Protein AF-A0A6G3MEN4-F1 (afdb_monomer_lite)

Structure (mmCIF, N/CA/C/O backbone):
data_AF-A0A6G3MEN4-F1
#
_entry.id   AF-A0A6G3MEN4-F1
#
loop_
_atom_site.group_PDB
_atom_site.id
_atom_site.type_symbol
_atom_site.label_atom_id
_atom_site.label_alt_id
_atom_site.label_comp_id
_atom_site.label_asym_id
_atom_site.label_entity_id
_atom_site.label_seq_id
_atom_site.pdbx_PDB_ins_code
_atom_site.Cartn_x
_atom_site.Cartn_y
_atom_site.Cartn_z
_atom_site.occupancy
_atom_site.B_iso_or_equiv
_atom_site.auth_seq_id
_atom_site.auth_comp_id
_atom_site.auth_asym_id
_atom_site.auth_atom_id
_atom_site.pdbx_PDB_model_num
ATOM 1 N N . MET A 1 1 ? -30.641 47.683 77.521 1.00 38.78 1 MET A N 1
ATOM 2 C CA . MET A 1 1 ? -29.611 46.641 77.733 1.00 38.78 1 MET A CA 1
ATOM 3 C C . MET A 1 1 ? -29.419 45.966 76.366 1.00 38.78 1 MET A C 1
ATOM 5 O O . MET A 1 1 ? -30.226 45.121 76.030 1.00 38.78 1 MET A O 1
ATOM 9 N N . ASN A 1 2 ? -28.731 46.585 75.387 1.00 27.55 2 ASN A N 1
ATOM 10 C CA . ASN A 1 2 ? -27.268 46.585 75.120 1.00 27.55 2 ASN A CA 1
ATOM 11 C C . ASN A 1 2 ? -26.656 45.171 75.228 1.00 27.55 2 ASN A C 1
ATOM 13 O O . ASN A 1 2 ? -26.856 44.561 76.270 1.00 27.55 2 ASN A O 1
ATOM 17 N N . LEU A 1 3 ? -25.882 44.580 74.302 1.00 40.53 3 LEU A N 1
ATOM 18 C CA . LEU A 1 3 ? -25.200 44.940 73.035 1.00 40.53 3 LEU A CA 1
ATOM 19 C C . LEU A 1 3 ? -24.664 43.620 72.409 1.00 40.53 3 LEU A C 1
ATOM 21 O O . LEU A 1 3 ? -24.276 42.755 73.193 1.00 40.53 3 LEU A O 1
ATOM 25 N N . LYS A 1 4 ? -24.551 43.516 71.065 1.00 39.66 4 LYS A N 1
ATOM 26 C CA . LYS A 1 4 ? -23.556 42.753 70.232 1.00 39.66 4 LYS A CA 1
ATOM 27 C C . LYS A 1 4 ? -24.200 42.334 68.889 1.00 39.66 4 LYS A C 1
ATOM 29 O O . LYS A 1 4 ? -25.261 41.735 68.937 1.00 39.66 4 LYS A O 1
ATOM 34 N N . GLN A 1 5 ? -23.672 42.549 67.677 1.00 45.41 5 GLN A N 1
ATOM 35 C CA . GLN A 1 5 ? -22.379 43.008 67.121 1.00 45.41 5 GLN A CA 1
ATOM 36 C C . GLN A 1 5 ? -22.706 43.753 65.795 1.00 45.41 5 GLN A C 1
ATOM 38 O O . GLN A 1 5 ? -23.525 43.251 65.034 1.00 45.41 5 GLN A O 1
ATOM 43 N N . ASN A 1 6 ? -22.338 45.023 65.579 1.00 35.19 6 ASN A N 1
ATOM 44 C CA . ASN A 1 6 ? -21.101 45.542 64.953 1.00 35.19 6 ASN A CA 1
ATOM 45 C C . ASN A 1 6 ? -20.621 44.733 63.728 1.00 35.19 6 ASN A C 1
ATOM 47 O O . ASN A 1 6 ? -20.217 43.588 63.895 1.00 35.19 6 ASN A O 1
ATOM 51 N N . ASN A 1 7 ? -20.794 45.266 62.507 1.00 35.41 7 ASN A N 1
ATOM 52 C CA . ASN A 1 7 ? -19.858 46.145 61.754 1.00 35.41 7 ASN A CA 1
ATOM 53 C C . ASN A 1 7 ? -19.004 45.275 60.821 1.00 35.41 7 ASN A C 1
ATOM 55 O O . ASN A 1 7 ? -18.375 44.335 61.281 1.00 35.41 7 ASN A O 1
ATOM 59 N N . GLU A 1 8 ? -19.097 45.373 59.499 1.00 41.75 8 GLU A N 1
ATOM 60 C CA . GLU A 1 8 ? -18.447 46.311 58.558 1.00 41.75 8 GLU A CA 1
ATOM 61 C C . GLU A 1 8 ? -18.456 45.510 57.228 1.00 41.75 8 GLU A C 1
ATOM 63 O O . GLU A 1 8 ? -18.508 44.286 57.260 1.00 41.75 8 GLU A O 1
ATOM 68 N N . SER A 1 9 ? -18.354 45.991 56.000 1.00 36.03 9 SER A N 1
ATOM 69 C CA . SER A 1 9 ? -18.213 47.284 55.359 1.00 36.03 9 SER A CA 1
ATOM 70 C C . SER A 1 9 ? -18.159 46.927 53.865 1.00 36.03 9 SER A C 1
ATOM 72 O O . SER A 1 9 ? -17.455 45.996 53.481 1.00 36.03 9 SER A O 1
ATOM 74 N N . SER A 1 10 ? -18.899 47.665 53.045 1.00 37.81 10 SER A N 1
ATOM 75 C CA . SER A 1 10 ? -18.492 48.058 51.690 1.00 37.81 10 SER A CA 1
ATOM 76 C C . SER A 1 10 ? -18.039 46.957 50.717 1.00 37.81 10 SER A C 1
ATOM 78 O O . SER A 1 10 ? -16.852 46.772 50.454 1.00 37.81 10 SER A O 1
ATOM 80 N N . THR A 1 11 ? -18.998 46.314 50.050 1.00 38.22 11 THR A N 1
ATOM 81 C CA . THR A 1 11 ? -18.767 45.749 48.713 1.00 38.22 11 THR A CA 1
ATOM 82 C C . THR A 1 11 ? -18.795 46.877 47.681 1.00 38.22 11 THR A C 1
ATOM 84 O O . THR A 1 11 ? -19.790 47.075 46.991 1.00 38.22 11 THR A O 1
ATOM 87 N N . GLU A 1 12 ? -17.700 47.628 47.589 1.00 46.88 12 GLU A N 1
ATOM 88 C CA . GLU A 1 12 ? -17.413 48.498 46.450 1.00 46.88 12 GLU A CA 1
ATOM 89 C C . GLU A 1 12 ? -15.978 48.249 45.982 1.00 46.88 12 GLU A C 1
ATOM 91 O O . GLU A 1 12 ? -15.014 48.589 46.665 1.00 46.88 12 GLU A O 1
ATOM 96 N N . LYS A 1 13 ? -15.855 47.603 44.820 1.00 36.31 13 LYS A N 1
ATOM 97 C CA . LYS A 1 13 ? -14.755 47.743 43.853 1.00 36.31 13 LYS A CA 1
ATOM 98 C C . LYS A 1 13 ? -15.259 47.140 42.533 1.00 36.31 13 LYS A C 1
ATOM 100 O O . LYS A 1 13 ? -15.310 45.928 42.387 1.00 36.31 13 LYS A O 1
ATOM 105 N N . LEU A 1 14 ? -15.983 47.937 41.749 1.00 35.59 14 LEU A N 1
ATOM 106 C CA . LEU A 1 14 ? -15.484 48.697 40.592 1.00 35.59 14 LEU A CA 1
ATOM 107 C C . LEU A 1 14 ? -15.407 47.825 39.319 1.00 35.59 14 LEU A C 1
ATOM 109 O O . LEU A 1 14 ? -14.462 47.065 39.126 1.00 35.59 14 LEU A O 1
ATOM 113 N N . LEU A 1 15 ? -16.434 47.964 38.469 1.00 45.69 15 LEU A N 1
ATOM 114 C CA . LEU A 1 15 ? -16.448 47.572 37.050 1.00 45.69 15 LEU A CA 1
ATOM 115 C C . LEU A 1 15 ? -15.330 48.305 36.278 1.00 45.69 15 LEU A C 1
ATOM 117 O O . LEU A 1 15 ? -14.943 49.404 36.684 1.00 45.69 15 LEU A O 1
ATOM 121 N N . PRO A 1 16 ? -14.856 47.760 35.141 1.00 51.84 16 PRO A N 1
ATOM 122 C CA . PRO A 1 16 ? -15.219 48.384 33.854 1.00 51.84 16 PRO A CA 1
ATOM 123 C C . PRO A 1 16 ? -15.285 47.366 32.684 1.00 51.84 16 PRO A C 1
ATOM 125 O O . PRO A 1 16 ? -15.004 46.185 32.874 1.00 51.84 16 PRO A O 1
ATOM 128 N N . PRO A 1 17 ? -15.532 47.810 31.444 1.00 40.84 17 PRO A N 1
ATOM 129 C CA . PRO A 1 17 ? -16.765 48.386 30.924 1.00 40.84 17 PRO A CA 1
ATOM 130 C C . PRO A 1 17 ? -17.443 47.415 29.931 1.00 40.84 17 PRO A C 1
ATOM 132 O O . PRO A 1 17 ? -16.790 46.619 29.260 1.00 40.84 17 PRO A O 1
ATOM 135 N N . CYS A 1 18 ? -18.770 47.496 29.824 1.00 31.77 18 CYS A N 1
ATOM 136 C CA . CYS A 1 18 ? -19.485 47.005 28.648 1.00 31.77 18 CYS A CA 1
ATOM 137 C C . CYS A 1 18 ? -19.358 48.076 27.568 1.00 31.77 18 CYS A C 1
ATOM 139 O O . CYS A 1 18 ? -19.943 49.148 27.712 1.00 31.77 18 CYS A O 1
ATOM 141 N N . GLU A 1 19 ? -18.604 47.788 26.514 1.00 35.72 19 GLU A N 1
ATOM 142 C CA . GLU A 1 19 ? -18.694 48.530 25.264 1.00 35.72 19 GLU A CA 1
ATOM 143 C C . GLU A 1 19 ? -19.192 47.602 24.154 1.00 35.72 19 GLU A C 1
ATOM 145 O O . GLU A 1 19 ? -18.706 46.487 23.972 1.00 35.72 19 GLU A O 1
ATOM 150 N N . GLU A 1 20 ? -20.192 48.155 23.469 1.00 38.94 20 GLU A N 1
ATOM 151 C CA . GLU A 1 20 ? -20.843 47.779 22.214 1.00 38.94 20 GLU A CA 1
ATOM 152 C C . GLU A 1 20 ? -21.904 46.667 22.229 1.00 38.94 20 GLU A C 1
ATOM 154 O O . GLU A 1 20 ? -21.686 45.488 21.956 1.00 38.94 20 GLU A O 1
ATOM 159 N N . GLU A 1 21 ? -23.135 47.135 22.457 1.00 41.12 21 GLU A N 1
ATOM 160 C CA . GLU A 1 21 ? -24.355 46.594 21.869 1.00 41.12 21 GLU A CA 1
ATOM 161 C C . GLU A 1 21 ? -24.240 46.458 20.339 1.00 41.12 21 GLU A C 1
ATOM 163 O O . GLU A 1 21 ? -23.955 47.440 19.657 1.00 41.12 21 GLU A O 1
ATOM 168 N N . PHE A 1 22 ? -24.639 45.311 19.778 1.00 33.97 22 PHE A N 1
ATOM 169 C CA . PHE A 1 22 ? -25.492 45.333 18.585 1.00 33.97 22 PHE A CA 1
ATOM 170 C C . PHE A 1 22 ? -26.356 44.065 18.467 1.00 33.97 22 PHE A C 1
ATOM 172 O O . PHE A 1 22 ? -25.901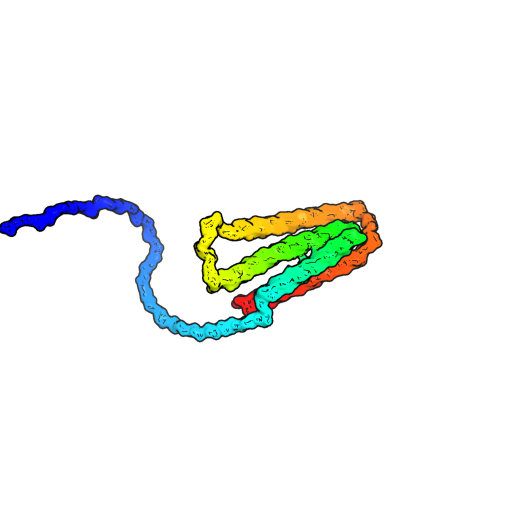 42.990 18.087 1.00 33.97 22 PHE A O 1
ATOM 179 N N . PHE A 1 23 ? -27.642 44.282 18.745 1.00 31.25 23 PHE A N 1
ATOM 180 C CA . PHE A 1 23 ? -28.830 43.550 18.298 1.00 31.25 23 PHE A CA 1
ATOM 181 C C . PHE A 1 23 ? -29.259 42.233 18.982 1.00 31.25 23 PHE A C 1
ATOM 183 O O . PHE A 1 23 ? -29.081 41.126 18.485 1.00 31.25 23 PHE A O 1
ATOM 190 N N . LEU A 1 24 ? -30.047 42.481 20.036 1.00 39.09 24 LEU A N 1
ATOM 191 C CA . LEU A 1 24 ? -31.422 42.018 20.276 1.00 39.09 24 LEU A CA 1
ATOM 192 C C . LEU A 1 24 ? -31.667 40.717 21.055 1.00 39.09 24 LEU A C 1
ATOM 194 O O . LEU A 1 24 ? -31.351 39.598 20.665 1.00 39.09 24 LEU A O 1
ATOM 198 N N . GLN A 1 25 ? -32.348 40.970 22.168 1.00 38.28 25 GLN A N 1
ATOM 199 C CA . GLN A 1 25 ? -32.877 40.089 23.189 1.00 38.28 25 GLN A CA 1
ATOM 200 C C . GLN A 1 25 ? -34.019 39.165 22.705 1.00 38.28 25 GLN A C 1
ATOM 202 O O . GLN A 1 25 ? -34.570 39.350 21.618 1.00 38.28 25 GLN A O 1
ATOM 207 N N . PRO A 1 26 ? -34.353 38.161 23.538 1.00 56.19 26 PRO A N 1
ATOM 208 C CA . PRO A 1 26 ? -35.197 37.015 23.243 1.00 56.19 26 PRO A CA 1
ATOM 209 C C . PRO A 1 26 ? -36.681 37.375 23.322 1.00 56.19 26 PRO A C 1
ATOM 211 O O . PRO A 1 26 ? -37.037 38.292 24.049 1.00 56.19 26 PRO A O 1
ATOM 214 N N . ASP A 1 27 ? -37.537 36.612 22.636 1.00 40.41 27 ASP A N 1
ATOM 215 C CA . ASP A 1 27 ? -38.805 36.126 23.197 1.00 40.41 27 ASP A CA 1
ATOM 216 C C . ASP A 1 27 ? -39.574 35.213 22.226 1.00 40.41 27 ASP A C 1
ATOM 218 O O . ASP A 1 27 ? -39.450 35.304 21.007 1.00 40.41 27 ASP A O 1
ATOM 222 N N . CYS A 1 28 ? -40.442 34.396 22.829 1.00 35.03 28 CYS A N 1
ATOM 223 C CA . CYS A 1 28 ? -41.569 33.646 22.260 1.00 35.03 28 CYS A CA 1
ATOM 224 C C . CYS A 1 28 ? -41.326 32.219 21.731 1.00 35.03 28 CYS A C 1
ATOM 226 O O . CYS A 1 28 ? -40.987 31.973 20.579 1.00 35.03 28 CYS A O 1
ATOM 228 N N . ASN A 1 29 ? -41.666 31.268 22.610 1.00 48.44 29 ASN A N 1
ATOM 229 C CA . ASN A 1 29 ? -42.565 30.138 22.357 1.00 48.44 29 ASN A CA 1
ATOM 230 C C . ASN A 1 29 ? -42.648 29.618 20.917 1.00 48.44 29 ASN A C 1
ATOM 232 O O . ASN A 1 29 ? -43.389 30.140 20.087 1.00 48.44 29 ASN A O 1
ATOM 236 N N . HIS A 1 30 ? -42.046 28.451 20.698 1.00 50.72 30 HIS A N 1
ATOM 237 C CA . HIS A 1 30 ? -42.429 27.578 19.601 1.00 50.72 30 HIS A CA 1
ATOM 238 C C . HIS A 1 30 ? -42.583 26.144 20.118 1.00 50.72 30 HIS A C 1
ATOM 240 O O . HIS A 1 30 ? -41.662 25.331 20.096 1.00 50.72 30 HIS A O 1
ATOM 246 N N . SER A 1 31 ? -43.784 25.821 20.600 1.00 58.94 31 SER A N 1
ATOM 247 C CA . SER A 1 31 ? -44.251 24.440 20.634 1.00 58.94 31 SER A CA 1
ATOM 248 C C . SER A 1 31 ? -44.488 23.985 19.192 1.00 58.94 31 SER A C 1
ATOM 250 O O . SER A 1 31 ? -45.547 24.235 18.625 1.00 58.94 31 SER A O 1
ATOM 252 N N . MET A 1 32 ? -43.498 23.321 18.598 1.00 44.53 32 MET A N 1
ATOM 253 C CA . MET A 1 32 ? -43.644 22.560 17.356 1.00 44.53 32 MET A CA 1
ATOM 254 C C . MET A 1 32 ? -43.083 21.154 17.575 1.00 44.53 32 MET A C 1
ATOM 256 O O . MET A 1 32 ? -41.880 20.927 17.520 1.00 44.53 32 MET A O 1
ATOM 260 N N . ILE A 1 33 ? -44.002 20.240 17.886 1.00 49.44 33 ILE A N 1
ATOM 261 C CA . ILE A 1 33 ? -44.065 18.847 17.422 1.00 49.44 33 ILE A CA 1
ATOM 262 C C . ILE A 1 33 ? -42.693 18.189 17.182 1.00 49.44 33 ILE A C 1
ATOM 264 O O . ILE A 1 33 ? -42.128 18.236 16.090 1.00 49.44 33 ILE A O 1
ATOM 268 N N . SER A 1 34 ? -42.212 17.473 18.201 1.00 50.19 34 SER A N 1
ATOM 269 C CA . SER A 1 34 ? -41.207 16.424 18.029 1.00 50.19 34 SER A CA 1
ATOM 270 C C . SER A 1 34 ? -41.842 15.273 17.242 1.00 50.19 34 SER A C 1
ATOM 272 O O . SER A 1 34 ? -42.454 14.362 17.801 1.00 50.19 34 SER A O 1
ATOM 274 N N . ASN A 1 35 ? -41.755 15.339 15.912 1.00 45.81 35 ASN A N 1
ATOM 275 C CA . ASN A 1 35 ? -42.015 14.184 15.066 1.00 45.81 35 ASN A CA 1
ATOM 276 C C . ASN A 1 35 ? -40.899 13.169 15.327 1.00 45.81 35 ASN A C 1
ATOM 278 O O . ASN A 1 35 ? -39.785 13.309 14.825 1.00 45.81 35 ASN A O 1
ATOM 282 N N . ASN A 1 36 ? -41.208 12.136 16.113 1.00 56.34 36 ASN A N 1
ATOM 283 C CA . ASN A 1 36 ? -40.393 10.932 16.255 1.00 56.34 36 ASN A CA 1
ATOM 284 C C . ASN A 1 36 ? -40.392 10.147 14.934 1.00 56.34 36 ASN A C 1
ATOM 286 O O . ASN A 1 36 ? -40.960 9.060 14.819 1.00 56.34 36 ASN A O 1
ATOM 290 N N . SER A 1 37 ? -39.734 10.684 13.909 1.00 52.72 37 SER A N 1
ATOM 291 C CA . SER A 1 37 ? -39.302 9.908 12.757 1.00 52.72 37 SER A CA 1
ATOM 292 C C . SER A 1 37 ? -38.157 9.013 13.214 1.00 52.72 37 SER A C 1
ATOM 294 O O . SER A 1 37 ? -36.982 9.362 13.108 1.00 52.72 37 SER A O 1
ATOM 296 N N . HIS A 1 38 ? -38.514 7.845 13.752 1.00 49.59 38 HIS A N 1
ATOM 297 C CA . HIS A 1 38 ? -37.606 6.720 13.926 1.00 49.59 38 HIS A CA 1
ATOM 298 C C . HIS A 1 38 ? -37.081 6.301 12.545 1.00 49.59 38 HIS A C 1
ATOM 300 O O . HIS A 1 38 ? -37.580 5.358 11.929 1.00 49.59 38 HIS A O 1
ATOM 306 N N . HIS A 1 39 ? -36.061 7.000 12.044 1.00 54.91 39 HIS A N 1
ATOM 307 C CA . HIS A 1 39 ? -35.244 6.528 10.938 1.00 54.91 39 HIS A CA 1
ATOM 308 C C . HIS A 1 39 ? -34.566 5.245 11.432 1.00 54.91 39 HIS A C 1
ATOM 310 O O . HIS A 1 39 ? -33.540 5.275 12.113 1.00 54.91 39 HIS A O 1
ATOM 316 N N . LYS A 1 40 ? -35.187 4.089 11.157 1.00 45.88 40 LYS A N 1
ATOM 317 C CA . LYS A 1 40 ? -34.560 2.772 11.301 1.00 45.88 40 LYS A CA 1
ATOM 318 C C . LYS A 1 40 ? -33.340 2.787 10.386 1.00 45.88 40 LYS A C 1
ATOM 320 O O . LYS A 1 40 ? -33.451 2.473 9.202 1.00 45.88 40 LYS A O 1
ATOM 325 N N . MET A 1 41 ? -32.189 3.185 10.926 1.00 56.03 41 MET A N 1
ATOM 326 C CA . MET A 1 41 ? -30.904 3.072 10.250 1.00 56.03 41 MET A CA 1
ATOM 327 C C . MET A 1 41 ? -30.769 1.619 9.802 1.00 56.03 41 MET A C 1
ATOM 329 O O . MET A 1 41 ? -30.683 0.707 10.632 1.00 56.03 41 MET A O 1
ATOM 333 N N . LYS A 1 42 ? -30.865 1.384 8.488 1.00 53.16 42 LYS A N 1
ATOM 334 C CA . LYS A 1 42 ? -30.727 0.048 7.914 1.00 53.16 42 LYS A CA 1
ATOM 335 C C . LYS A 1 42 ? -29.338 -0.437 8.305 1.00 53.16 42 LYS A C 1
ATOM 337 O O . LYS A 1 42 ? -28.342 0.142 7.880 1.00 53.16 42 LYS A O 1
ATOM 342 N N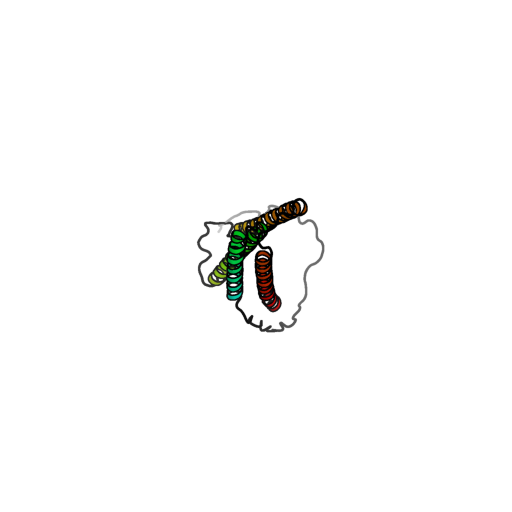 . LYS A 1 43 ? -29.277 -1.465 9.158 1.00 52.50 43 LYS A N 1
ATOM 343 C CA . LYS A 1 43 ? -28.005 -2.046 9.595 1.00 52.50 43 LYS A CA 1
ATOM 344 C C . LYS A 1 43 ? -27.211 -2.414 8.335 1.00 52.50 43 LYS A C 1
ATOM 346 O O . LYS A 1 43 ? -27.788 -3.035 7.434 1.00 52.50 43 LYS A O 1
ATOM 351 N N . PRO A 1 44 ? -25.945 -1.984 8.214 1.00 60.88 44 PRO A N 1
ATOM 352 C CA . PRO A 1 44 ? -25.150 -2.326 7.048 1.00 60.88 44 PRO A CA 1
ATOM 353 C C . PRO A 1 44 ? -25.075 -3.853 6.943 1.00 60.88 44 PRO A C 1
ATOM 355 O O . PRO A 1 44 ? -24.967 -4.544 7.954 1.00 60.88 44 PRO A O 1
ATOM 358 N N . TRP A 1 45 ? -25.180 -4.375 5.719 1.00 55.22 45 TRP A N 1
ATOM 359 C CA . TRP A 1 45 ? -25.108 -5.819 5.451 1.00 55.22 45 TRP A CA 1
ATOM 360 C C . TRP A 1 45 ? -23.759 -6.423 5.873 1.00 55.22 45 TRP A C 1
ATOM 362 O O . TRP A 1 45 ? -23.669 -7.619 6.120 1.00 55.22 45 TRP A O 1
ATOM 372 N N . ILE A 1 46 ? -22.725 -5.586 5.983 1.00 68.88 46 ILE A N 1
ATOM 373 C CA . ILE A 1 46 ? -21.370 -5.948 6.381 1.00 68.88 46 ILE A CA 1
ATOM 374 C C . ILE A 1 46 ? -20.916 -5.044 7.530 1.00 68.88 46 ILE A C 1
ATOM 376 O O . ILE A 1 46 ? -21.162 -3.836 7.534 1.00 68.88 46 ILE A O 1
ATOM 380 N N . SER A 1 47 ? -20.282 -5.646 8.536 1.00 79.06 47 SER A N 1
ATOM 381 C CA . SER A 1 47 ? -19.744 -4.927 9.691 1.00 79.06 47 SER A CA 1
ATOM 382 C C . SER A 1 47 ? -18.523 -4.101 9.284 1.00 79.06 47 SER A C 1
ATOM 384 O O . SER A 1 47 ? -17.669 -4.585 8.545 1.00 79.06 47 SER A O 1
ATOM 386 N N . GLN A 1 48 ? -18.395 -2.888 9.834 1.00 78.69 48 GLN A N 1
ATOM 387 C CA . GLN A 1 48 ? -17.222 -2.019 9.642 1.00 78.69 48 GLN A CA 1
ATOM 388 C C . GLN A 1 48 ? -15.912 -2.764 9.950 1.00 78.69 48 GLN A C 1
ATOM 390 O O . GLN A 1 48 ? -14.933 -2.634 9.224 1.00 78.69 48 GLN A O 1
ATOM 395 N N . LYS A 1 49 ? -15.922 -3.621 10.982 1.00 82.75 49 LYS A N 1
ATOM 396 C CA . LYS A 1 49 ? -14.771 -4.461 11.343 1.00 82.75 49 LYS A CA 1
ATOM 397 C C . LYS A 1 49 ? -14.400 -5.428 10.213 1.00 82.75 49 LYS A C 1
ATOM 399 O O . LYS A 1 49 ? -13.232 -5.544 9.868 1.00 82.75 49 LYS A O 1
ATOM 404 N N . THR A 1 50 ? -15.394 -6.084 9.615 1.00 84.31 50 THR A N 1
ATOM 405 C CA . THR A 1 50 ? -15.195 -7.046 8.521 1.00 84.31 50 THR A CA 1
ATOM 406 C C . THR A 1 50 ? -14.613 -6.370 7.283 1.00 84.31 50 THR A C 1
ATOM 408 O O . THR A 1 50 ? -13.692 -6.908 6.687 1.00 84.31 50 THR A O 1
ATOM 411 N N . THR A 1 51 ? -15.084 -5.174 6.929 1.00 85.00 51 THR A N 1
ATOM 412 C CA . THR A 1 51 ? -14.550 -4.395 5.799 1.00 85.00 51 THR A CA 1
ATOM 413 C C . THR A 1 51 ? -13.080 -4.050 5.957 1.00 85.00 51 THR A C 1
ATOM 415 O O . THR A 1 51 ? -12.306 -4.277 5.034 1.00 85.00 51 THR A O 1
ATOM 418 N N . PHE A 1 52 ? -12.684 -3.537 7.125 1.00 87.81 52 PHE A N 1
ATOM 419 C CA . PHE A 1 52 ? -11.278 -3.242 7.397 1.00 87.81 52 PHE A CA 1
ATOM 420 C C . PHE A 1 52 ? -10.414 -4.501 7.289 1.00 87.81 52 PHE A C 1
ATOM 422 O O . PHE A 1 52 ? -9.386 -4.471 6.623 1.00 87.81 52 PHE A O 1
ATOM 429 N N . ILE A 1 53 ? -10.859 -5.618 7.873 1.00 89.88 53 ILE A N 1
ATOM 430 C CA . ILE A 1 53 ? -10.130 -6.893 7.812 1.00 89.88 53 ILE A CA 1
ATOM 431 C C . ILE A 1 53 ? -9.974 -7.375 6.364 1.00 89.88 53 ILE A C 1
ATOM 433 O O . ILE A 1 53 ? -8.872 -7.733 5.961 1.00 89.88 53 ILE A O 1
ATOM 437 N N . VAL A 1 54 ? -11.054 -7.365 5.575 1.00 89.94 54 VAL A N 1
ATOM 438 C CA . VAL A 1 54 ? -11.020 -7.798 4.168 1.00 89.94 54 VAL A CA 1
ATOM 439 C C . VAL A 1 54 ? -10.040 -6.947 3.363 1.00 89.94 54 VAL A C 1
ATOM 441 O O . VAL A 1 54 ? -9.221 -7.504 2.638 1.00 89.94 54 VAL A O 1
ATOM 444 N N . ASN A 1 55 ? -10.070 -5.623 3.529 1.00 89.88 55 ASN A N 1
ATOM 445 C CA . ASN A 1 55 ? -9.166 -4.732 2.804 1.00 89.88 55 ASN A CA 1
ATOM 446 C C . ASN A 1 55 ? -7.703 -4.915 3.225 1.00 89.88 55 ASN A C 1
ATOM 448 O O . ASN A 1 55 ? -6.845 -4.998 2.357 1.00 89.88 55 ASN A O 1
ATOM 452 N N . ILE A 1 56 ? -7.415 -5.075 4.522 1.00 91.56 56 ILE A N 1
ATOM 453 C CA . ILE A 1 56 ? -6.051 -5.350 5.006 1.00 91.56 56 ILE A CA 1
ATOM 454 C C . ILE A 1 56 ? -5.514 -6.657 4.408 1.00 91.56 56 ILE A C 1
ATOM 456 O O . ILE A 1 56 ? -4.388 -6.691 3.916 1.00 91.56 56 ILE A O 1
ATOM 460 N N . ILE A 1 57 ? -6.314 -7.728 4.423 1.00 92.75 57 ILE A N 1
ATOM 461 C CA . ILE A 1 57 ? -5.911 -9.023 3.857 1.00 92.75 57 ILE A CA 1
ATOM 462 C C . ILE A 1 57 ? -5.661 -8.894 2.352 1.00 92.75 57 ILE A C 1
ATOM 464 O O . ILE A 1 57 ? -4.661 -9.412 1.859 1.00 92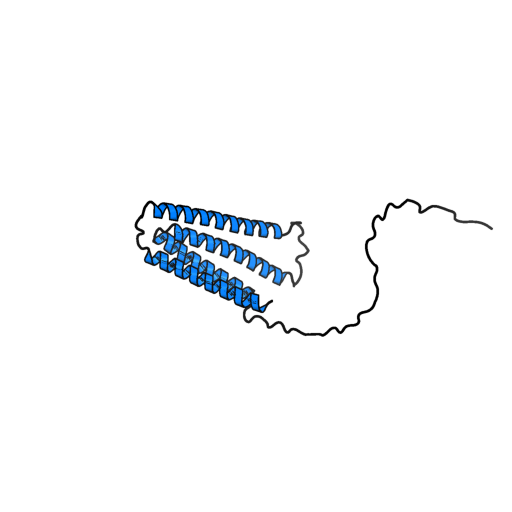.75 57 ILE A O 1
ATOM 468 N N . MET A 1 58 ? -6.536 -8.185 1.633 1.00 91.00 58 MET A N 1
ATOM 469 C CA . MET A 1 58 ? -6.387 -7.972 0.195 1.00 91.00 58 MET A CA 1
ATOM 470 C C . MET A 1 58 ? -5.114 -7.177 -0.125 1.00 91.00 58 MET A C 1
ATOM 472 O O . MET A 1 58 ? -4.319 -7.620 -0.949 1.00 91.00 58 MET A O 1
ATOM 476 N N . SER A 1 59 ? -4.871 -6.057 0.564 1.00 92.00 59 SER A N 1
ATOM 477 C CA . SER A 1 59 ? -3.673 -5.230 0.371 1.00 92.00 59 SER A CA 1
ATOM 478 C C . SER A 1 59 ? -2.385 -5.996 0.673 1.00 92.00 59 SER A C 1
ATOM 480 O O . SER A 1 59 ? -1.431 -5.913 -0.095 1.00 92.00 59 SER A O 1
ATOM 482 N N . LEU A 1 60 ? -2.357 -6.800 1.742 1.00 93.31 60 LEU A N 1
ATOM 483 C CA . LEU A 1 60 ? -1.200 -7.645 2.049 1.00 93.31 60 LEU A CA 1
ATOM 484 C C . LEU A 1 60 ? -0.986 -8.735 0.992 1.00 93.31 60 LEU A C 1
ATOM 486 O O . LEU A 1 60 ? 0.152 -8.997 0.612 1.00 93.31 60 LEU A O 1
ATOM 490 N N . ALA A 1 61 ? -2.056 -9.357 0.490 1.00 93.38 61 ALA A N 1
ATOM 491 C CA . ALA A 1 61 ? -1.951 -10.357 -0.568 1.00 93.38 61 ALA A CA 1
ATOM 492 C C . ALA A 1 61 ? -1.359 -9.762 -1.857 1.00 93.38 61 ALA A C 1
ATOM 494 O O . ALA A 1 61 ? -0.446 -10.353 -2.434 1.00 93.38 61 ALA A O 1
ATOM 495 N N . ILE A 1 62 ? -1.829 -8.580 -2.272 1.00 92.12 62 ILE A N 1
ATOM 496 C CA . ILE A 1 62 ? -1.290 -7.850 -3.429 1.00 92.12 62 ILE A CA 1
ATOM 497 C C . ILE A 1 62 ? 0.182 -7.503 -3.201 1.00 92.12 62 ILE A C 1
ATOM 499 O O . ILE A 1 62 ? 1.007 -7.807 -4.056 1.00 92.12 62 ILE A O 1
ATOM 503 N N . PHE A 1 63 ? 0.523 -6.960 -2.026 1.00 94.00 63 PHE A N 1
ATOM 504 C CA . PHE A 1 63 ? 1.900 -6.620 -1.668 1.00 94.00 63 PHE A CA 1
ATOM 505 C C . PHE A 1 63 ? 2.854 -7.802 -1.873 1.00 94.00 63 PHE A C 1
ATOM 507 O O . PHE A 1 63 ? 3.899 -7.648 -2.503 1.00 94.00 63 PHE A O 1
ATOM 514 N N . PHE A 1 64 ? 2.488 -8.996 -1.392 1.00 94.56 64 PHE A N 1
ATOM 515 C CA . PHE A 1 64 ? 3.312 -10.191 -1.581 1.00 94.56 64 PHE A CA 1
ATOM 516 C C . PHE A 1 64 ? 3.426 -10.604 -3.052 1.00 94.56 64 PHE A C 1
ATOM 518 O O . PHE A 1 64 ? 4.504 -10.997 -3.491 1.00 94.56 64 PHE A O 1
ATOM 525 N N . VAL A 1 65 ? 2.345 -10.517 -3.827 1.00 93.44 65 VAL A N 1
ATOM 526 C CA . VAL A 1 65 ? 2.383 -10.842 -5.260 1.00 93.44 65 VAL A CA 1
ATOM 527 C C . VAL A 1 65 ? 3.309 -9.880 -6.005 1.00 93.44 65 VAL A C 1
ATOM 529 O O . VAL A 1 65 ? 4.196 -10.321 -6.734 1.00 93.44 65 VAL A O 1
ATOM 532 N N . GLU A 1 66 ? 3.145 -8.578 -5.801 1.00 92.25 66 GLU A N 1
ATOM 533 C CA . GLU A 1 66 ? 3.900 -7.550 -6.512 1.00 92.25 66 GLU A CA 1
ATOM 534 C C . GLU A 1 66 ? 5.376 -7.518 -6.108 1.00 92.25 66 GLU A C 1
ATOM 536 O O . GLU A 1 66 ? 6.225 -7.394 -6.989 1.00 92.25 66 GLU A O 1
ATOM 541 N N . ILE A 1 67 ? 5.715 -7.723 -4.827 1.00 94.12 67 ILE A N 1
ATOM 542 C CA . ILE A 1 67 ? 7.120 -7.737 -4.391 1.00 94.12 67 ILE A CA 1
ATOM 543 C C . ILE A 1 67 ? 7.857 -8.969 -4.928 1.00 94.12 67 ILE A C 1
ATOM 545 O O . ILE A 1 67 ? 9.011 -8.870 -5.347 1.00 94.12 67 ILE A O 1
ATOM 549 N N . ILE A 1 68 ? 7.186 -10.128 -4.970 1.00 93.25 68 ILE A N 1
ATOM 550 C CA . ILE A 1 68 ? 7.757 -11.366 -5.511 1.00 93.25 68 ILE A CA 1
ATOM 551 C C . ILE A 1 68 ? 7.956 -11.220 -7.020 1.00 93.25 68 ILE A C 1
ATOM 553 O O . ILE A 1 68 ? 9.061 -11.439 -7.510 1.00 93.25 68 ILE A O 1
ATOM 557 N N . VAL A 1 69 ? 6.924 -10.812 -7.763 1.00 91.56 69 VAL A N 1
ATOM 558 C CA . VAL A 1 69 ? 7.018 -10.608 -9.218 1.00 91.56 69 VAL A CA 1
ATOM 559 C C . VAL A 1 69 ? 8.028 -9.499 -9.536 1.00 91.56 69 VAL A C 1
ATOM 561 O O . VAL A 1 69 ? 8.873 -9.662 -10.412 1.00 91.56 69 VAL A O 1
ATOM 564 N N . GLY A 1 70 ? 8.012 -8.395 -8.795 1.00 90.25 70 GLY A N 1
ATOM 565 C CA . GLY A 1 70 ? 8.927 -7.272 -8.976 1.00 90.25 70 GLY A CA 1
ATOM 566 C C . GLY A 1 70 ? 10.386 -7.679 -8.810 1.00 90.25 70 GLY A C 1
ATOM 567 O O . GLY A 1 70 ? 11.209 -7.341 -9.661 1.00 90.25 70 GLY A O 1
ATOM 568 N N . ASN A 1 71 ? 10.697 -8.467 -7.778 1.00 90.56 71 ASN A N 1
ATOM 569 C CA . ASN A 1 71 ? 12.051 -8.960 -7.544 1.00 90.56 71 ASN A CA 1
ATOM 570 C C . ASN A 1 71 ? 12.472 -10.039 -8.559 1.00 90.56 71 ASN A C 1
ATOM 572 O O . ASN A 1 71 ? 13.600 -10.014 -9.041 1.00 90.56 71 ASN A O 1
ATOM 576 N N . LEU A 1 72 ? 11.570 -10.959 -8.929 1.00 89.69 72 LEU A N 1
ATOM 577 C CA . LEU A 1 72 ? 11.861 -12.022 -9.903 1.00 89.69 72 LEU A CA 1
ATOM 578 C C . LEU A 1 72 ? 12.146 -11.478 -11.309 1.00 89.69 72 LEU A C 1
ATOM 580 O O . LEU A 1 72 ? 13.050 -11.968 -11.981 1.00 89.69 72 LEU A O 1
ATOM 584 N N . TYR A 1 73 ? 11.387 -10.474 -11.753 1.00 88.25 73 TYR A N 1
ATOM 585 C CA . TYR A 1 73 ? 11.514 -9.891 -13.094 1.00 88.25 73 TYR A CA 1
ATOM 586 C C . TYR A 1 73 ? 12.324 -8.582 -13.116 1.00 88.25 73 TYR A C 1
ATOM 588 O O . TYR A 1 73 ? 12.377 -7.917 -14.150 1.00 88.25 73 TYR A O 1
ATOM 596 N N . GLY A 1 74 ? 12.951 -8.203 -11.995 1.00 84.25 74 GLY A N 1
ATOM 597 C CA . GLY A 1 74 ? 13.837 -7.036 -11.899 1.00 84.25 74 GLY A CA 1
ATOM 598 C C . GLY A 1 74 ? 13.153 -5.691 -12.170 1.00 84.25 74 GLY A C 1
ATOM 599 O O . GLY A 1 74 ? 13.778 -4.778 -12.707 1.00 84.25 74 GLY A O 1
ATOM 600 N N . SER A 1 75 ? 11.864 -5.555 -11.843 1.00 87.25 75 SER A N 1
ATOM 601 C CA . SER A 1 75 ? 11.093 -4.335 -12.102 1.00 87.25 75 SER A CA 1
ATOM 602 C C . SER A 1 75 ? 11.081 -3.415 -10.885 1.00 87.25 75 SER A C 1
ATOM 604 O O . SER A 1 75 ? 10.270 -3.577 -9.973 1.00 87.25 75 SER A O 1
ATOM 606 N N . ILE A 1 76 ? 11.933 -2.388 -10.913 1.00 84.88 76 ILE A N 1
ATOM 607 C CA . ILE A 1 76 ? 11.995 -1.342 -9.877 1.00 84.88 76 ILE A CA 1
ATOM 608 C C . ILE A 1 76 ? 10.640 -0.625 -9.747 1.00 84.88 76 ILE A C 1
ATOM 610 O O . ILE A 1 76 ? 10.209 -0.300 -8.644 1.00 84.88 76 ILE A O 1
ATOM 614 N N . SER A 1 77 ? 9.923 -0.459 -10.864 1.00 86.69 77 SER A N 1
ATOM 615 C CA . SER A 1 77 ? 8.587 0.147 -10.886 1.00 86.69 77 SER A CA 1
ATOM 616 C C . SER A 1 77 ? 7.552 -0.675 -10.116 1.00 86.69 77 SER A C 1
ATOM 618 O O . SER A 1 77 ? 6.747 -0.091 -9.402 1.00 86.69 77 SER A O 1
ATOM 620 N N . LEU A 1 78 ? 7.564 -2.006 -10.246 1.00 88.62 78 LEU A N 1
ATOM 621 C CA . LEU A 1 78 ? 6.593 -2.869 -9.562 1.00 88.62 78 LEU A CA 1
ATOM 622 C C . LEU A 1 78 ? 6.927 -3.012 -8.074 1.00 88.62 78 LEU A C 1
ATOM 624 O O . LEU A 1 78 ? 6.034 -3.002 -7.239 1.00 88.62 78 LEU A O 1
ATOM 628 N N . VAL A 1 79 ? 8.219 -3.060 -7.739 1.00 89.94 79 VAL A N 1
ATOM 629 C CA . VAL A 1 79 ? 8.686 -3.024 -6.345 1.00 89.94 79 VAL A CA 1
ATOM 630 C C . VAL A 1 79 ? 8.276 -1.713 -5.664 1.00 89.94 79 VAL A C 1
ATOM 632 O O . VAL A 1 79 ? 7.810 -1.729 -4.526 1.00 89.94 79 VAL A O 1
ATOM 635 N N . SER A 1 80 ? 8.411 -0.579 -6.361 1.00 89.31 80 SER A N 1
ATOM 636 C CA . SER A 1 80 ? 7.932 0.723 -5.881 1.00 89.31 80 SER A CA 1
ATOM 637 C C . SER A 1 80 ? 6.420 0.725 -5.645 1.00 89.31 80 SER A C 1
ATOM 639 O O . SER A 1 80 ? 5.961 1.325 -4.675 1.00 89.31 80 SER A O 1
ATOM 641 N N . ASP A 1 81 ? 5.655 0.053 -6.508 1.00 88.38 81 ASP A N 1
ATOM 642 C CA . ASP A 1 81 ? 4.207 -0.087 -6.364 1.00 88.38 81 ASP A CA 1
ATOM 643 C C . ASP A 1 81 ? 3.861 -0.872 -5.086 1.00 88.38 81 ASP A C 1
ATOM 645 O O . ASP A 1 81 ? 3.120 -0.392 -4.235 1.00 88.38 81 ASP A O 1
ATOM 649 N N . SER A 1 82 ? 4.533 -1.992 -4.825 1.00 91.88 82 SER A N 1
ATOM 650 C CA . SER A 1 82 ? 4.280 -2.785 -3.613 1.00 91.88 82 SER A CA 1
ATOM 651 C C . SER A 1 82 ? 4.450 -1.973 -2.322 1.00 91.88 82 SER A C 1
ATOM 653 O O . SER A 1 82 ? 3.675 -2.115 -1.374 1.00 91.88 82 SER A O 1
ATOM 655 N N . PHE A 1 83 ? 5.453 -1.093 -2.257 1.00 90.25 83 PHE A N 1
ATOM 656 C CA . PHE A 1 83 ? 5.709 -0.315 -1.045 1.00 90.25 83 PHE A CA 1
ATOM 657 C C . PHE A 1 83 ? 4.623 0.720 -0.726 1.00 90.25 83 PHE A C 1
ATOM 659 O O . PHE A 1 83 ? 4.347 0.938 0.457 1.00 90.25 83 PHE A O 1
ATOM 666 N N . HIS A 1 84 ? 3.986 1.342 -1.724 1.00 88.88 84 HIS A N 1
ATOM 667 C CA . HIS A 1 84 ? 2.878 2.260 -1.440 1.00 88.88 84 HIS A CA 1
ATOM 668 C C . HIS A 1 84 ? 1.658 1.488 -0.913 1.00 88.88 84 HIS A C 1
ATOM 670 O O . HIS A 1 84 ? 1.075 1.892 0.094 1.00 88.88 84 HIS A O 1
ATOM 676 N N . VAL A 1 85 ? 1.354 0.321 -1.502 1.00 90.50 85 VAL A N 1
ATOM 677 C CA . VAL A 1 85 ? 0.278 -0.574 -1.037 1.00 90.50 85 VAL A CA 1
ATOM 678 C C . VAL A 1 85 ? 0.525 -1.022 0.407 1.00 90.50 85 VAL A C 1
ATOM 680 O O . VAL A 1 85 ? -0.405 -1.087 1.212 1.00 90.50 85 VAL A O 1
ATOM 683 N N . LEU A 1 86 ? 1.785 -1.281 0.773 1.00 91.00 86 LEU A N 1
ATOM 684 C CA . LEU A 1 86 ? 2.168 -1.597 2.150 1.00 91.00 86 LEU A CA 1
ATOM 685 C C . LEU A 1 86 ? 1.932 -0.418 3.106 1.00 91.00 86 LEU A C 1
ATOM 687 O O . LEU A 1 86 ? 1.411 -0.615 4.204 1.00 91.00 86 LEU A O 1
ATOM 691 N N . SER A 1 87 ? 2.301 0.799 2.702 1.00 88.88 87 SER A N 1
ATOM 692 C CA . SER A 1 87 ? 2.085 2.012 3.502 1.00 88.88 87 SER A CA 1
ATOM 693 C C . SER A 1 87 ? 0.595 2.274 3.761 1.00 88.88 87 SER A C 1
ATOM 695 O O . SER A 1 87 ? 0.182 2.573 4.889 1.00 88.88 87 SER A O 1
ATOM 697 N N . ASP A 1 88 ? -0.239 2.063 2.744 1.00 87.38 88 ASP A N 1
ATOM 698 C CA . ASP A 1 88 ? -1.693 2.162 2.866 1.00 87.38 88 ASP A CA 1
ATOM 699 C C . ASP A 1 88 ? -2.270 1.047 3.754 1.00 87.38 88 ASP A C 1
ATOM 701 O O . ASP A 1 88 ? -3.142 1.306 4.592 1.00 87.38 88 ASP A O 1
ATOM 705 N N . ALA A 1 89 ? -1.740 -0.178 3.664 1.00 90.25 89 ALA A N 1
ATOM 706 C CA . ALA A 1 89 ? -2.120 -1.276 4.553 1.00 90.25 89 ALA A CA 1
ATOM 707 C C . ALA A 1 89 ? -1.788 -0.967 6.025 1.00 90.25 89 ALA A C 1
ATOM 709 O O . ALA A 1 89 ? -2.623 -1.196 6.902 1.00 90.25 89 ALA A O 1
ATOM 710 N N . ILE A 1 90 ? -0.614 -0.390 6.310 1.00 89.19 90 ILE A N 1
ATOM 711 C CA . ILE A 1 90 ? -0.227 0.047 7.664 1.00 89.19 90 ILE A CA 1
ATOM 712 C C . ILE A 1 90 ? -1.203 1.110 8.177 1.00 89.19 90 ILE A C 1
ATOM 714 O O . ILE A 1 90 ? -1.692 1.013 9.306 1.00 89.19 90 ILE A O 1
ATOM 718 N N . SER A 1 91 ? -1.549 2.084 7.335 1.00 86.25 91 SER A N 1
ATOM 719 C CA . SER A 1 91 ? -2.528 3.121 7.674 1.00 86.25 91 SER A CA 1
ATOM 720 C C . SER A 1 91 ? -3.905 2.526 8.002 1.00 86.25 91 SER A C 1
ATOM 722 O O . SER A 1 91 ? -4.528 2.910 8.998 1.00 86.25 91 SER A O 1
ATOM 724 N N . MET A 1 92 ? -4.365 1.530 7.235 1.00 87.50 92 MET A N 1
ATOM 725 C CA . MET A 1 92 ? -5.606 0.804 7.531 1.00 87.50 92 MET A CA 1
ATOM 726 C C . MET A 1 92 ? -5.525 -0.022 8.820 1.00 87.50 92 MET A C 1
ATOM 728 O O . MET A 1 92 ? -6.511 -0.065 9.556 1.00 87.50 92 MET A O 1
ATOM 732 N N . ILE A 1 93 ? -4.382 -0.643 9.134 1.00 88.31 93 ILE A N 1
ATOM 733 C CA . ILE A 1 93 ? -4.175 -1.398 10.384 1.00 88.31 93 ILE A CA 1
ATOM 734 C C . ILE A 1 93 ? -4.288 -0.471 11.597 1.00 88.31 93 ILE A C 1
ATOM 736 O O . ILE A 1 93 ? -4.981 -0.806 12.559 1.00 88.31 93 ILE A O 1
ATOM 740 N N . ILE A 1 94 ? -3.670 0.712 11.542 1.00 85.44 94 ILE A N 1
ATOM 741 C CA . ILE A 1 94 ? -3.778 1.723 12.605 1.00 85.44 94 ILE A CA 1
ATOM 742 C C . ILE A 1 94 ? -5.242 2.158 12.772 1.00 85.44 94 ILE A C 1
ATOM 744 O O . ILE A 1 94 ? -5.754 2.200 13.893 1.00 85.44 94 ILE A O 1
ATOM 748 N N . GLY A 1 95 ? -5.947 2.409 11.663 1.00 84.88 95 GLY A N 1
ATOM 749 C CA . GLY A 1 95 ? -7.378 2.722 11.679 1.00 84.88 95 GLY A CA 1
ATOM 750 C C . GLY A 1 95 ? -8.237 1.594 12.264 1.00 84.88 95 GLY A C 1
ATOM 751 O O . GLY A 1 95 ? -9.128 1.846 13.075 1.00 84.88 95 GLY A O 1
ATOM 752 N N . PHE A 1 96 ? -7.945 0.338 11.920 1.00 86.88 96 PHE A N 1
ATOM 753 C CA . PHE A 1 96 ? -8.635 -0.831 12.464 1.00 86.88 96 PHE A CA 1
ATOM 754 C C . PHE A 1 96 ? -8.391 -0.994 13.969 1.00 86.88 96 PHE A C 1
ATOM 756 O O . PHE A 1 96 ? -9.333 -1.265 14.713 1.00 86.88 96 PHE A O 1
ATOM 763 N N . TYR A 1 97 ? -7.160 -0.774 14.434 1.00 84.44 97 TYR A N 1
ATOM 764 C CA . TYR A 1 97 ? -6.823 -0.813 15.856 1.00 84.44 97 TYR A CA 1
ATOM 765 C C . TYR A 1 97 ? -7.560 0.278 16.645 1.00 84.44 97 TYR A C 1
ATOM 767 O O . TYR A 1 97 ? -8.123 0.005 17.707 1.00 84.44 97 TYR A O 1
ATOM 775 N N . ALA A 1 98 ? -7.652 1.490 16.091 1.00 82.31 98 ALA A N 1
ATOM 776 C CA . ALA A 1 98 ? -8.452 2.567 16.670 1.00 82.31 98 ALA A CA 1
ATOM 777 C C . ALA A 1 98 ? -9.948 2.204 16.739 1.00 82.31 98 ALA A C 1
ATOM 779 O O . ALA A 1 98 ? -10.597 2.447 17.757 1.00 82.31 98 ALA A O 1
ATOM 780 N N . LEU A 1 99 ? -10.496 1.561 15.699 1.00 81.44 99 LEU A N 1
ATOM 781 C CA . LEU A 1 99 ? -11.877 1.061 15.701 1.00 81.44 99 LEU A CA 1
ATOM 782 C C . LEU A 1 99 ? -12.105 -0.051 16.731 1.00 81.44 99 LEU A C 1
ATOM 784 O O . LEU A 1 99 ? -13.175 -0.103 17.344 1.00 81.44 99 LEU A O 1
ATOM 788 N N . LEU A 1 100 ? -11.128 -0.940 16.922 1.00 82.25 100 LEU A N 1
ATOM 789 C CA . LEU A 1 100 ? -11.196 -1.999 17.923 1.00 82.25 100 LEU A CA 1
ATOM 790 C C . LEU A 1 100 ? -11.247 -1.389 19.327 1.00 82.25 100 LEU A C 1
ATOM 792 O O . LEU A 1 100 ? -12.202 -1.650 20.061 1.00 82.25 100 LEU A O 1
ATOM 796 N N . LYS A 1 101 ? -10.315 -0.479 19.630 1.00 74.25 101 LYS A N 1
ATOM 797 C CA . LYS A 1 101 ? -10.244 0.214 20.919 1.00 74.25 101 LYS A CA 1
ATOM 798 C C . LYS A 1 101 ? -11.469 1.089 21.191 1.00 74.25 101 LYS A C 1
ATOM 800 O O . LYS A 1 101 ? -12.035 1.020 22.270 1.00 74.25 101 LYS A O 1
ATOM 805 N N . SER A 1 102 ? -11.978 1.809 20.189 1.00 70.00 102 SER A N 1
ATOM 806 C CA . SER A 1 102 ? -13.225 2.584 20.308 1.00 70.00 102 SER A CA 1
ATOM 807 C C . SER A 1 102 ? -14.458 1.711 20.582 1.00 70.00 102 SER A C 1
ATOM 809 O O . SER A 1 102 ? -15.426 2.166 21.195 1.00 70.00 102 SER A O 1
ATOM 811 N N . SER A 1 103 ? -14.461 0.455 20.121 1.00 66.44 103 SER A N 1
ATOM 812 C CA . SER A 1 103 ? -15.550 -0.478 20.423 1.00 66.44 103 SER A CA 1
ATOM 813 C C . SER A 1 103 ? -15.472 -1.065 21.834 1.00 66.44 103 SER A C 1
ATOM 815 O O . SER A 1 103 ? -16.515 -1.418 22.377 1.00 66.44 103 SER A O 1
ATOM 817 N N . GLU A 1 104 ? -14.273 -1.125 22.411 1.00 60.28 104 GLU A N 1
ATOM 818 C CA . GLU A 1 104 ? -13.989 -1.674 23.742 1.00 60.28 104 GLU A CA 1
ATOM 819 C C . GLU A 1 104 ? -14.084 -0.602 24.844 1.00 60.28 104 GLU A C 1
ATOM 821 O O . GLU A 1 104 ? -14.663 -0.851 25.897 1.00 60.28 104 GLU A O 1
ATOM 826 N N . ASP A 1 105 ? -13.697 0.645 24.546 1.00 51.03 105 ASP A N 1
ATOM 827 C CA . ASP A 1 105 ? -13.834 1.814 25.435 1.00 51.03 105 ASP A CA 1
ATOM 828 C C . ASP A 1 105 ? -15.296 2.206 25.732 1.00 51.03 105 ASP A C 1
ATOM 830 O O . ASP A 1 105 ? -15.556 3.034 26.606 1.00 51.03 105 ASP A O 1
ATOM 834 N N . ARG A 1 106 ? -16.288 1.605 25.056 1.00 51.44 106 ARG A N 1
ATOM 835 C CA . ARG A 1 106 ? -17.702 1.751 25.458 1.00 51.44 106 ARG A CA 1
ATOM 836 C C . ARG A 1 106 ? -18.060 0.934 26.699 1.00 51.44 106 ARG A C 1
ATOM 838 O O . ARG A 1 106 ? -19.154 1.109 27.230 1.00 51.44 106 ARG A O 1
ATOM 845 N N . THR A 1 107 ? -17.180 0.043 27.144 1.00 42.38 107 THR A N 1
ATOM 846 C CA . THR A 1 107 ? -17.453 -0.933 28.199 1.00 42.38 107 THR A CA 1
ATOM 847 C C . THR A 1 107 ? -16.394 -0.917 29.293 1.00 42.38 107 THR A C 1
ATOM 849 O O . THR A 1 107 ? -15.931 -1.974 29.674 1.00 42.38 107 THR A O 1
ATOM 852 N N . ILE A 1 108 ? -16.165 0.248 29.916 1.00 47.38 108 ILE A N 1
ATOM 853 C CA . ILE A 1 108 ? -15.489 0.392 31.227 1.00 47.38 108 ILE A CA 1
ATOM 854 C C . ILE A 1 108 ? -13.963 0.637 31.077 1.00 47.38 108 ILE A C 1
ATOM 856 O O . ILE A 1 108 ? -13.273 -0.083 30.373 1.00 47.38 108 ILE A O 1
ATOM 860 N N . GLU A 1 109 ? -13.438 1.667 31.764 1.00 45.50 109 GLU A N 1
ATOM 861 C CA . GLU A 1 109 ? -12.026 1.775 32.218 1.00 45.50 109 GLU A CA 1
ATOM 862 C C . GLU A 1 109 ? -10.928 2.522 31.412 1.00 45.50 109 GLU A C 1
ATOM 864 O O . GLU A 1 109 ? -9.754 2.420 31.754 1.00 45.50 109 GLU A O 1
ATOM 869 N N . SER A 1 110 ? -11.231 3.383 30.435 1.00 47.66 110 SER A N 1
ATOM 870 C CA . SER A 1 110 ? -10.168 4.126 29.700 1.00 47.66 110 SER A CA 1
ATOM 871 C C . SER A 1 110 ? -9.863 5.544 30.212 1.00 47.66 110 SER A C 1
ATOM 873 O O . SER A 1 110 ? -9.143 6.311 29.576 1.00 47.66 110 SER A O 1
ATOM 875 N N . GLN A 1 111 ? -10.389 5.929 31.380 1.00 46.66 111 GLN A N 1
ATOM 876 C CA . GLN A 1 111 ? -10.082 7.232 31.993 1.00 46.66 111 GLN A CA 1
ATOM 877 C C . GLN A 1 111 ? -8.884 7.207 32.957 1.00 46.66 111 GLN A C 1
ATOM 879 O O . GLN A 1 111 ? -8.491 8.263 33.446 1.00 46.66 111 GLN A O 1
ATOM 884 N N . GLN A 1 112 ? -8.279 6.047 33.241 1.00 45.84 112 GLN A N 1
ATOM 885 C CA . GLN A 1 112 ? -7.451 5.901 34.447 1.00 45.84 112 GLN A CA 1
ATOM 886 C C . GLN A 1 112 ? -5.957 5.635 34.220 1.00 45.84 112 GLN A C 1
ATOM 888 O O . GLN A 1 112 ? -5.269 5.192 35.135 1.00 45.84 112 GLN A O 1
ATOM 893 N N . ASN A 1 113 ? -5.406 5.963 33.045 1.00 47.16 113 ASN A N 1
ATOM 894 C CA . ASN A 1 113 ? -3.947 6.024 32.888 1.00 47.16 113 ASN A CA 1
ATOM 895 C C . ASN A 1 113 ? -3.498 7.263 32.100 1.00 47.16 113 ASN A C 1
ATOM 897 O O . ASN A 1 113 ? -3.032 7.211 30.962 1.00 47.16 113 ASN A O 1
ATOM 901 N N . SER A 1 114 ? -3.674 8.415 32.748 1.00 51.59 114 SER A N 1
ATOM 902 C CA . SER A 1 114 ? -3.215 9.739 32.321 1.00 51.59 114 SER A CA 1
ATOM 903 C C . SER A 1 114 ? -1.691 9.889 32.474 1.00 51.59 114 SER A C 1
ATOM 905 O O . SER A 1 114 ? -1.219 10.750 33.214 1.00 51.59 114 SER A O 1
ATOM 907 N N . GLN A 1 115 ? -0.902 9.061 31.784 1.00 54.00 115 GLN A N 1
ATOM 908 C CA . GLN A 1 115 ? 0.541 9.315 31.613 1.00 54.00 115 GLN A CA 1
ATOM 909 C C . GLN A 1 115 ? 0.897 9.899 30.235 1.00 54.00 115 GLN A C 1
ATOM 911 O O . GLN A 1 115 ? 2.044 10.263 29.996 1.00 54.00 115 GLN A O 1
ATOM 916 N N . TYR A 1 116 ? -0.095 10.094 29.356 1.00 55.72 116 TYR A N 1
ATOM 917 C CA . TYR A 1 116 ? 0.060 10.815 28.090 1.00 55.72 116 TYR A CA 1
ATOM 918 C C . TYR A 1 116 ? -1.050 11.862 27.925 1.00 55.72 116 TYR A C 1
ATOM 920 O O . TYR A 1 116 ? -2.074 11.616 27.293 1.00 55.72 116 TYR A O 1
ATOM 928 N N . THR A 1 117 ? -0.826 13.059 28.470 1.00 56.94 117 THR A N 1
ATOM 929 C CA . TH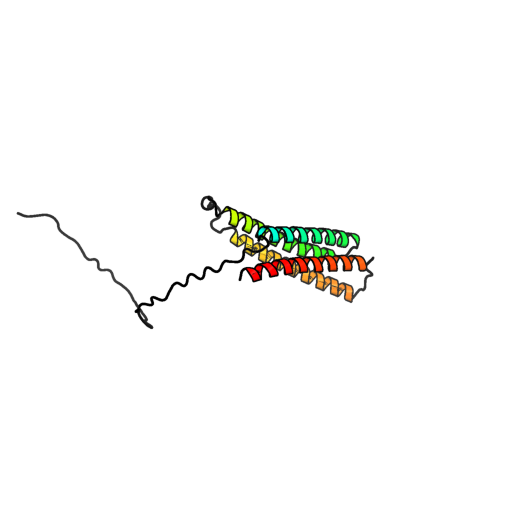R A 1 117 ? -1.759 14.207 28.501 1.00 56.94 117 THR A CA 1
ATOM 930 C C . THR A 1 117 ? -2.160 14.750 27.112 1.00 56.94 117 THR A C 1
ATOM 932 O O . THR A 1 117 ? -3.005 15.632 27.021 1.00 56.94 117 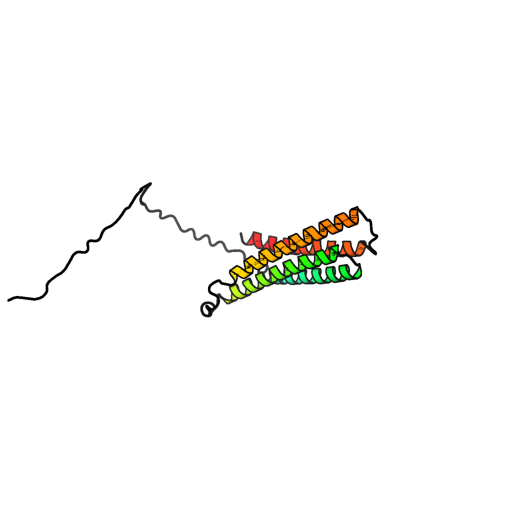THR A O 1
ATOM 935 N N . TYR A 1 118 ? -1.598 14.221 26.016 1.00 55.88 118 TYR A N 1
ATOM 936 C CA . TYR A 1 118 ? -1.864 14.672 24.638 1.00 55.88 118 TYR A CA 1
ATOM 937 C C . TYR A 1 118 ? -2.417 13.608 23.670 1.00 55.88 118 TYR A C 1
ATOM 939 O O . TYR A 1 118 ? -2.600 13.924 22.496 1.00 55.88 118 TYR A O 1
ATOM 947 N N . GLY A 1 119 ? -2.737 12.396 24.139 1.00 59.47 119 GLY A N 1
ATOM 948 C CA . GLY A 1 119 ? -3.482 11.393 23.363 1.00 59.47 119 GLY A CA 1
ATOM 949 C C . GLY A 1 119 ? -2.772 10.819 22.122 1.00 59.47 119 GLY A C 1
ATOM 950 O O . GLY A 1 119 ? -1.797 11.356 21.599 1.00 59.47 119 GLY A O 1
ATOM 951 N N . PHE A 1 120 ? -3.292 9.697 21.618 1.00 66.06 120 PHE A N 1
ATOM 952 C CA . PHE A 1 120 ? -2.831 9.049 20.377 1.00 66.06 120 PHE A CA 1
ATOM 953 C C . PHE A 1 120 ? -3.078 9.896 19.106 1.00 66.06 120 PHE A C 1
ATOM 955 O O . PHE A 1 120 ? -2.580 9.566 18.033 1.00 66.06 120 PHE A O 1
ATOM 962 N N . GLU A 1 121 ? -3.784 11.019 19.240 1.00 67.69 121 GLU A N 1
ATOM 963 C CA . GLU A 1 121 ? -4.114 11.986 18.186 1.00 67.69 121 GLU A CA 1
ATOM 964 C C . GLU A 1 121 ? -2.874 12.516 17.442 1.00 67.69 121 GLU A C 1
ATOM 966 O O . GLU A 1 121 ? -2.840 12.540 16.213 1.00 67.69 121 GLU A O 1
ATOM 971 N N . ARG A 1 122 ? -1.793 12.882 18.153 1.00 78.44 122 ARG A N 1
ATOM 972 C CA . ARG A 1 122 ? -0.577 13.414 17.498 1.00 78.44 122 ARG A CA 1
ATOM 973 C C . ARG A 1 122 ? 0.136 12.371 16.633 1.00 78.44 122 ARG A C 1
ATOM 975 O O . ARG A 1 122 ? 0.697 12.718 15.594 1.00 78.44 122 ARG A O 1
ATOM 982 N N . PHE A 1 123 ? 0.100 11.101 17.034 1.00 76.06 123 PHE A N 1
ATOM 983 C CA . PHE A 1 123 ? 0.674 10.005 16.250 1.00 76.06 123 PHE A CA 1
ATOM 984 C C . PHE A 1 123 ? -0.129 9.738 14.974 1.00 76.06 123 PHE A C 1
ATOM 986 O O . PHE A 1 123 ? 0.461 9.403 13.951 1.00 76.06 123 PHE A O 1
ATOM 993 N N . GLN A 1 124 ? -1.447 9.948 15.001 1.00 75.50 124 GLN A N 1
ATOM 994 C CA . GLN A 1 124 ? -2.293 9.822 13.815 1.00 75.50 124 GLN A CA 1
ATOM 995 C C . GLN A 1 124 ? -1.942 10.868 12.749 1.00 75.50 124 GLN A C 1
ATOM 997 O O . GLN A 1 124 ? -1.834 10.532 11.572 1.00 75.50 124 GLN A O 1
ATOM 1002 N N . ILE A 1 125 ? -1.698 12.115 13.167 1.00 85.50 125 ILE A N 1
ATOM 1003 C CA . ILE A 1 125 ? -1.284 13.205 12.269 1.00 85.50 125 ILE A CA 1
ATOM 1004 C C . ILE A 1 125 ? 0.116 12.940 11.690 1.00 85.50 125 ILE A C 1
ATOM 1006 O O . ILE A 1 125 ? 0.348 13.145 10.502 1.00 85.50 125 ILE A O 1
ATOM 1010 N N . MET A 1 126 ? 1.055 12.445 12.502 1.00 85.44 126 MET A N 1
ATOM 1011 C CA . MET A 1 126 ? 2.388 12.069 12.009 1.00 85.44 126 MET A CA 1
ATOM 1012 C C . MET A 1 126 ? 2.332 10.878 11.044 1.00 85.44 126 MET A C 1
ATOM 1014 O O . MET A 1 126 ? 3.070 10.859 10.063 1.00 85.44 126 MET A O 1
ATOM 1018 N N . GLY A 1 127 ? 1.431 9.920 11.279 1.00 80.50 127 GLY A N 1
ATOM 1019 C CA . GLY A 1 127 ? 1.194 8.793 10.378 1.00 80.50 127 GLY A CA 1
ATOM 1020 C C . GLY A 1 127 ? 0.632 9.223 9.022 1.00 80.50 127 GLY A C 1
ATOM 1021 O O . GLY A 1 127 ? 1.128 8.776 7.991 1.00 80.50 127 GLY A O 1
ATOM 1022 N N . SER A 1 128 ? -0.345 10.137 8.996 1.00 84.00 128 SER A N 1
ATOM 1023 C CA . SER A 1 128 ? -0.891 10.655 7.733 1.00 84.00 128 SER A CA 1
ATOM 1024 C C . SER A 1 128 ? 0.126 11.502 6.965 1.00 84.00 128 SER A C 1
ATOM 1026 O O . SER A 1 128 ? 0.226 11.376 5.744 1.00 84.00 128 SER A O 1
ATOM 1028 N N . LEU A 1 129 ? 0.935 12.304 7.668 1.00 89.69 129 LEU A N 1
ATOM 1029 C CA . LEU A 1 129 ? 2.045 13.047 7.072 1.00 89.69 129 LEU A CA 1
ATOM 1030 C C . LEU A 1 129 ? 3.099 12.100 6.476 1.00 89.69 129 LEU A C 1
ATOM 1032 O O . LEU A 1 129 ? 3.526 12.301 5.341 1.00 89.69 129 LEU A O 1
ATOM 1036 N N . ALA A 1 130 ? 3.486 11.051 7.208 1.00 86.44 130 ALA A N 1
ATOM 1037 C CA . ALA A 1 130 ? 4.431 10.046 6.730 1.00 86.44 130 ALA A CA 1
ATOM 1038 C C . ALA A 1 130 ? 3.906 9.317 5.483 1.00 86.44 130 ALA A C 1
ATOM 1040 O O . ALA A 1 130 ? 4.653 9.179 4.517 1.00 86.44 130 ALA A O 1
ATOM 1041 N N . ASN A 1 131 ? 2.621 8.932 5.456 1.00 86.69 131 ASN A N 1
ATOM 1042 C CA . ASN A 1 131 ? 2.004 8.336 4.265 1.00 86.69 131 ASN A CA 1
ATOM 1043 C C . ASN A 1 131 ? 2.063 9.297 3.066 1.00 86.69 131 ASN A C 1
ATOM 1045 O O . ASN A 1 131 ? 2.429 8.901 1.962 1.00 86.69 131 ASN A O 1
ATOM 1049 N N . GLY A 1 132 ? 1.787 10.587 3.292 1.00 89.50 132 GLY A N 1
ATOM 1050 C CA . GLY A 1 132 ? 1.908 11.624 2.266 1.00 89.50 132 GLY A CA 1
ATOM 1051 C C . GLY A 1 132 ? 3.334 11.787 1.726 1.00 89.50 132 GLY A C 1
ATOM 1052 O O . GLY A 1 132 ? 3.527 11.866 0.514 1.00 89.50 132 GLY A O 1
ATOM 1053 N N . LEU A 1 133 ? 4.345 11.791 2.602 1.00 92.56 133 LEU A N 1
ATOM 1054 C CA . LEU A 1 133 ? 5.755 11.861 2.198 1.00 92.56 133 LEU A CA 1
ATOM 1055 C C . LEU A 1 133 ? 6.198 10.618 1.419 1.00 92.56 133 LEU A C 1
ATOM 1057 O O . LEU A 1 133 ? 6.953 10.749 0.458 1.00 92.56 133 LEU A O 1
ATOM 1061 N N . LEU A 1 134 ? 5.725 9.430 1.803 1.00 87.81 134 LEU A N 1
ATOM 1062 C CA . LEU A 1 134 ? 6.011 8.190 1.082 1.00 87.81 134 LEU A CA 1
ATOM 1063 C C . LEU A 1 134 ? 5.442 8.238 -0.337 1.00 87.81 134 LEU A C 1
ATOM 1065 O O . LEU A 1 134 ? 6.177 7.999 -1.292 1.00 87.81 134 LEU A O 1
ATOM 1069 N N . LEU A 1 135 ? 4.178 8.641 -0.497 1.00 88.06 135 LEU A N 1
ATOM 1070 C CA . LEU A 1 135 ? 3.567 8.817 -1.819 1.00 88.06 135 LEU A CA 1
ATOM 1071 C C . LEU A 1 135 ? 4.315 9.853 -2.669 1.00 88.06 135 LEU A C 1
ATOM 1073 O O . LEU A 1 135 ? 4.522 9.639 -3.864 1.00 88.06 135 LEU A O 1
ATOM 1077 N N . LEU A 1 136 ? 4.772 10.950 -2.059 1.00 91.75 136 LEU A N 1
ATOM 1078 C CA . LEU A 1 136 ? 5.581 11.957 -2.747 1.00 91.75 136 LEU A CA 1
ATOM 1079 C C . LEU A 1 136 ? 6.927 11.382 -3.222 1.00 91.75 136 LEU A C 1
ATOM 1081 O O . LEU A 1 136 ? 7.322 11.608 -4.366 1.00 91.75 136 LEU A O 1
ATOM 1085 N N . ALA A 1 137 ? 7.609 10.610 -2.372 1.00 90.44 137 ALA A N 1
ATOM 1086 C CA . ALA A 1 137 ? 8.866 9.951 -2.715 1.00 90.44 137 ALA A CA 1
ATOM 1087 C C . ALA A 1 137 ? 8.688 8.928 -3.851 1.00 90.44 137 ALA A C 1
ATOM 1089 O O . ALA A 1 137 ? 9.485 8.908 -4.790 1.00 90.44 137 ALA A O 1
ATOM 1090 N N . PHE A 1 138 ? 7.621 8.122 -3.815 1.00 86.38 138 PHE A N 1
ATOM 1091 C CA . PHE A 1 138 ? 7.316 7.160 -4.879 1.00 86.38 138 PHE A CA 1
ATOM 1092 C C . PHE A 1 138 ? 6.930 7.838 -6.193 1.00 86.38 138 PHE A C 1
ATOM 1094 O O . PHE A 1 138 ? 7.370 7.399 -7.253 1.00 86.38 138 PHE A O 1
ATOM 1101 N N . SER A 1 139 ? 6.189 8.946 -6.139 1.00 88.44 139 SER A N 1
ATOM 1102 C CA . SER A 1 139 ? 5.888 9.755 -7.325 1.00 88.44 139 SER A CA 1
ATOM 1103 C C . SER A 1 139 ? 7.171 10.240 -8.007 1.00 88.44 139 SER A C 1
ATOM 1105 O O . SER A 1 139 ? 7.343 10.065 -9.215 1.00 88.44 139 SER A O 1
ATOM 1107 N N . PHE A 1 140 ? 8.132 10.755 -7.229 1.00 91.38 140 PHE A N 1
ATOM 1108 C CA . PHE A 1 140 ? 9.434 11.150 -7.767 1.00 91.38 140 PHE A CA 1
ATOM 1109 C C . PHE A 1 140 ? 10.198 9.959 -8.366 1.00 91.38 140 PHE A C 1
ATOM 1111 O O . PHE A 1 140 ? 10.747 10.078 -9.460 1.00 91.38 140 PHE A O 1
ATOM 1118 N N . ASN A 1 141 ? 10.173 8.797 -7.705 1.00 88.50 141 ASN A N 1
ATOM 1119 C CA . ASN A 1 141 ? 10.795 7.569 -8.205 1.00 88.50 141 ASN A CA 1
ATOM 1120 C C . ASN A 1 141 ? 10.236 7.173 -9.587 1.00 88.50 141 ASN A C 1
ATOM 1122 O O . ASN A 1 141 ? 10.997 7.040 -10.548 1.00 88.50 141 ASN A O 1
ATOM 1126 N N . ILE A 1 142 ? 8.908 7.112 -9.733 1.00 87.19 142 ILE A N 1
ATOM 1127 C CA . ILE A 1 142 ? 8.244 6.790 -11.007 1.00 87.19 142 ILE A CA 1
ATOM 1128 C C . ILE A 1 142 ? 8.622 7.794 -12.103 1.00 87.19 142 ILE A C 1
ATOM 1130 O O . ILE A 1 142 ? 8.883 7.385 -13.236 1.00 87.19 142 ILE A O 1
ATOM 1134 N N . ILE A 1 143 ? 8.687 9.092 -11.787 1.00 90.44 143 ILE A N 1
ATOM 1135 C CA . ILE A 1 143 ? 9.099 10.128 -12.747 1.00 90.44 143 ILE A CA 1
ATOM 1136 C C . ILE A 1 143 ? 10.538 9.884 -13.213 1.00 90.44 143 ILE A C 1
ATOM 1138 O O . ILE A 1 143 ? 10.797 9.887 -14.418 1.00 90.44 143 ILE A O 1
ATOM 1142 N N . THR A 1 144 ? 11.467 9.644 -12.283 1.00 89.69 144 THR A N 1
ATOM 1143 C CA . THR A 1 144 ? 12.874 9.394 -12.628 1.00 89.69 144 THR A CA 1
ATOM 1144 C C . THR A 1 144 ? 13.040 8.137 -13.477 1.00 89.69 144 THR A C 1
ATOM 1146 O O . THR A 1 144 ? 13.700 8.182 -14.512 1.00 89.69 144 THR A O 1
ATOM 1149 N N . GLU A 1 145 ? 12.371 7.046 -13.109 1.00 85.44 145 GLU A N 1
ATOM 1150 C CA . GLU A 1 145 ? 12.394 5.776 -13.834 1.00 85.44 145 GLU A CA 1
ATOM 1151 C C . GLU A 1 145 ? 11.799 5.920 -15.243 1.00 85.44 145 GLU A C 1
ATOM 1153 O O . GLU A 1 145 ? 12.348 5.410 -16.222 1.00 85.44 145 GLU A O 1
ATOM 1158 N N . SER A 1 146 ? 10.694 6.660 -15.365 1.00 86.31 146 SER A N 1
ATOM 1159 C CA . SER A 1 146 ? 10.045 6.934 -16.651 1.00 86.31 146 SER A CA 1
ATOM 1160 C C . SER A 1 146 ? 10.947 7.760 -17.565 1.00 86.31 146 SER A C 1
ATOM 1162 O O . SER A 1 146 ? 11.052 7.462 -18.754 1.00 86.31 146 SER A O 1
ATOM 1164 N N . LEU A 1 147 ? 11.646 8.759 -17.016 1.00 90.44 147 LEU A N 1
ATOM 1165 C CA . LEU A 1 147 ? 12.593 9.578 -17.769 1.00 90.44 147 LEU A CA 1
ATOM 1166 C C . LEU A 1 147 ? 13.811 8.762 -18.226 1.00 90.44 147 LEU A C 1
ATOM 1168 O O . LEU A 1 147 ? 14.227 8.872 -19.379 1.00 90.44 147 LEU A O 1
ATOM 1172 N N . ILE A 1 148 ? 14.352 7.905 -17.354 1.00 87.12 148 ILE A N 1
ATOM 1173 C CA . ILE A 1 148 ? 15.467 7.008 -17.689 1.00 87.12 148 ILE A CA 1
ATOM 1174 C C . ILE A 1 148 ? 15.065 6.059 -18.821 1.00 87.12 148 ILE A C 1
ATOM 1176 O O . ILE A 1 148 ? 15.806 5.938 -19.795 1.00 87.12 148 ILE A O 1
ATOM 1180 N N . LYS A 1 149 ? 13.881 5.442 -18.740 1.00 83.75 149 LYS A N 1
ATOM 1181 C CA . LYS A 1 149 ? 13.356 4.549 -19.787 1.00 83.75 149 LYS A CA 1
ATOM 1182 C C . LYS A 1 149 ? 13.062 5.265 -21.100 1.00 83.75 149 LYS A C 1
ATOM 1184 O O . LYS A 1 149 ? 13.214 4.664 -22.160 1.00 83.75 149 LYS A O 1
ATOM 1189 N N . PHE A 1 150 ? 12.654 6.532 -21.040 1.00 86.75 150 PHE A N 1
ATOM 1190 C CA . PHE A 1 150 ? 12.427 7.348 -22.231 1.00 86.75 150 PHE A CA 1
ATOM 1191 C C . PHE A 1 150 ? 13.733 7.637 -22.987 1.00 86.75 150 PHE A C 1
ATOM 1193 O O . PHE A 1 150 ? 13.744 7.634 -24.215 1.00 86.75 150 PHE A O 1
ATOM 1200 N N . LEU A 1 151 ? 14.835 7.856 -22.262 1.00 89.50 151 LEU A N 1
ATOM 1201 C CA . LEU A 1 151 ? 16.150 8.141 -22.847 1.00 89.50 151 LEU A CA 1
ATOM 1202 C C . LEU A 1 151 ? 16.921 6.870 -23.239 1.00 89.50 151 LEU A C 1
ATOM 1204 O O . LEU A 1 151 ? 17.602 6.858 -24.261 1.00 89.50 151 LEU A O 1
ATOM 1208 N N . HIS A 1 152 ? 16.807 5.802 -22.449 1.00 82.00 152 HIS A N 1
ATOM 1209 C CA . HIS A 1 152 ? 17.449 4.512 -22.689 1.00 82.00 152 HIS A CA 1
ATOM 1210 C C . HIS A 1 152 ? 16.407 3.396 -22.622 1.00 82.00 152 HIS A C 1
ATOM 1212 O O . HIS A 1 152 ? 16.026 2.938 -21.541 1.00 82.00 152 HIS A O 1
ATOM 1218 N N . ALA A 1 153 ? 15.967 2.928 -23.793 1.00 72.50 153 ALA A N 1
ATOM 1219 C CA . ALA A 1 153 ? 15.069 1.787 -23.911 1.00 72.50 153 ALA A CA 1
ATOM 1220 C C . ALA A 1 153 ? 15.809 0.486 -23.546 1.00 72.50 153 ALA A C 1
ATOM 1222 O O . ALA A 1 153 ? 16.259 -0.258 -24.415 1.00 72.50 153 ALA A O 1
ATOM 1223 N N . ASN A 1 154 ? 15.965 0.220 -22.248 1.00 66.31 154 ASN A N 1
ATOM 1224 C CA . ASN A 1 154 ? 16.496 -1.051 -21.774 1.00 66.31 154 ASN A CA 1
ATOM 1225 C C . ASN A 1 154 ? 15.422 -2.143 -21.903 1.00 66.31 154 ASN A C 1
ATOM 1227 O O . ASN A 1 154 ? 14.309 -1.967 -21.394 1.00 66.31 154 ASN A 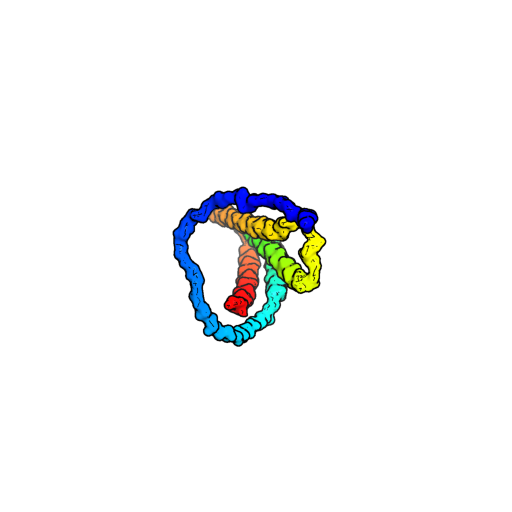O 1
ATOM 1231 N N . PRO A 1 155 ? 15.729 -3.278 -22.557 1.00 65.75 155 PRO A N 1
ATOM 1232 C CA . PRO A 1 155 ? 14.789 -4.379 -22.666 1.00 65.75 155 PRO A CA 1
ATOM 1233 C C . PRO A 1 155 ? 14.583 -5.021 -21.290 1.00 65.75 155 PRO A C 1
ATOM 1235 O O . PRO A 1 155 ? 15.510 -5.540 -20.674 1.00 65.75 155 PRO A O 1
ATOM 1238 N N . ILE A 1 156 ? 13.343 -4.976 -20.812 1.00 67.69 156 ILE A N 1
ATOM 1239 C CA . ILE A 1 156 ? 12.875 -5.732 -19.648 1.00 67.69 156 ILE A CA 1
ATOM 1240 C C . ILE A 1 156 ? 12.688 -7.197 -20.042 1.00 67.69 156 ILE A C 1
ATOM 1242 O O . ILE A 1 156 ? 12.080 -7.482 -21.072 1.00 67.69 156 ILE A O 1
ATOM 1246 N N . THR A 1 157 ? 13.200 -8.106 -19.207 1.00 67.19 157 THR A N 1
ATOM 1247 C CA . THR A 1 157 ? 13.342 -9.539 -19.506 1.00 67.19 157 THR A CA 1
ATOM 1248 C C . THR A 1 157 ? 12.014 -10.212 -19.857 1.00 67.19 157 THR A C 1
ATOM 1250 O O . THR A 1 157 ? 12.011 -11.064 -20.729 1.00 67.19 157 THR A O 1
ATOM 1253 N N . GLU A 1 158 ? 10.888 -9.788 -19.266 1.00 76.88 158 GLU A N 1
ATOM 1254 C CA . GLU A 1 158 ? 9.530 -10.182 -19.677 1.00 76.88 158 GLU A CA 1
ATOM 1255 C C . GLU A 1 158 ? 8.472 -9.163 -19.171 1.00 76.88 158 GLU A C 1
ATOM 1257 O O . GLU A 1 158 ? 7.951 -9.305 -18.058 1.00 76.88 158 GLU A O 1
ATOM 1262 N N . PRO A 1 159 ? 8.088 -8.130 -19.953 1.00 82.62 159 PRO A N 1
ATOM 1263 C CA . PRO A 1 159 ? 7.127 -7.103 -19.516 1.00 82.62 159 PRO A CA 1
ATOM 1264 C C . PRO A 1 159 ? 5.730 -7.649 -19.200 1.00 82.62 159 PRO A C 1
ATOM 1266 O O . PRO A 1 159 ? 4.971 -7.030 -18.454 1.00 82.62 159 PRO A O 1
ATOM 1269 N N . LYS A 1 160 ? 5.372 -8.800 -19.780 1.00 87.06 160 LYS A N 1
ATOM 1270 C CA . LYS A 1 160 ? 4.027 -9.380 -19.679 1.00 87.06 160 LYS A CA 1
ATOM 1271 C C . LYS A 1 160 ? 3.654 -9.709 -18.235 1.00 87.06 160 LYS A C 1
ATOM 1273 O O . LYS A 1 160 ? 2.559 -9.362 -17.808 1.00 87.06 160 LYS A O 1
ATOM 1278 N N . TYR A 1 161 ? 4.553 -10.334 -17.476 1.00 87.25 161 TYR A N 1
ATOM 1279 C CA . TYR A 1 161 ? 4.275 -10.721 -16.088 1.00 87.25 161 TYR A CA 1
ATOM 1280 C C . TYR A 1 161 ? 4.179 -9.512 -15.157 1.00 87.25 161 TYR A C 1
ATOM 1282 O O . TYR A 1 161 ? 3.306 -9.473 -14.294 1.00 87.25 161 TYR A O 1
ATOM 1290 N N . VAL A 1 162 ? 5.023 -8.503 -15.384 1.00 87.38 162 VAL A N 1
ATOM 1291 C CA . VAL A 1 162 ? 4.986 -7.230 -14.651 1.00 87.38 162 VAL A CA 1
ATOM 1292 C C . VAL A 1 162 ? 3.649 -6.519 -14.877 1.00 87.38 162 VAL A C 1
ATOM 1294 O O . VAL A 1 162 ? 3.029 -6.058 -13.923 1.00 87.38 162 VAL A O 1
ATOM 1297 N N . LEU A 1 163 ? 3.168 -6.488 -16.125 1.00 89.19 163 LEU A N 1
ATOM 1298 C CA . LEU A 1 163 ? 1.886 -5.874 -16.468 1.00 89.19 163 LEU A CA 1
ATOM 1299 C C . LEU A 1 163 ? 0.699 -6.646 -15.880 1.00 89.19 163 LEU A C 1
ATOM 1301 O O . LEU A 1 163 ? -0.216 -6.029 -15.347 1.00 89.19 163 LEU A O 1
ATOM 1305 N N . ILE A 1 164 ? 0.716 -7.982 -15.933 1.00 90.62 164 ILE A N 1
ATOM 1306 C CA . ILE A 1 164 ? -0.339 -8.809 -15.328 1.00 90.62 164 ILE A CA 1
ATOM 1307 C C . ILE A 1 164 ? -0.412 -8.565 -13.818 1.00 90.62 164 ILE A C 1
ATOM 1309 O O . ILE A 1 164 ? -1.506 -8.354 -13.302 1.00 90.62 164 ILE A O 1
ATOM 1313 N N . ALA A 1 165 ? 0.726 -8.551 -13.119 1.00 89.38 165 ALA A N 1
ATOM 1314 C CA . ALA A 1 165 ? 0.754 -8.290 -11.681 1.00 89.38 165 ALA A CA 1
ATOM 1315 C C . ALA A 1 165 ? 0.207 -6.896 -11.339 1.00 89.38 165 ALA A C 1
ATOM 1317 O O . ALA A 1 165 ? -0.670 -6.799 -10.486 1.00 89.38 165 ALA A O 1
ATOM 1318 N N . GLY A 1 166 ? 0.623 -5.853 -12.067 1.00 88.38 166 GLY A N 1
ATOM 1319 C CA . GLY A 1 166 ? 0.093 -4.500 -11.867 1.00 88.38 166 GLY A CA 1
ATOM 1320 C C . GLY A 1 166 ? -1.410 -4.386 -12.159 1.00 88.38 166 GLY A C 1
ATOM 1321 O O . GLY A 1 166 ? -2.141 -3.725 -11.427 1.00 88.38 166 GLY A O 1
ATOM 1322 N N . VAL A 1 167 ? -1.924 -5.078 -13.184 1.00 91.00 167 VAL A N 1
ATOM 1323 C CA . VAL A 1 167 ? -3.374 -5.122 -13.460 1.00 91.00 167 VAL A CA 1
ATOM 1324 C C . VAL A 1 167 ? -4.131 -5.831 -12.336 1.00 91.00 167 VAL A C 1
ATOM 1326 O O . VAL A 1 167 ? -5.208 -5.381 -11.949 1.00 91.00 167 VAL A O 1
ATOM 1329 N N . VAL A 1 168 ? -3.582 -6.918 -11.790 1.00 90.81 168 VAL A N 1
ATOM 1330 C CA . VAL A 1 168 ? -4.174 -7.619 -10.642 1.00 90.81 168 VAL A CA 1
ATOM 1331 C C . VAL A 1 168 ? -4.220 -6.706 -9.414 1.00 90.81 168 VAL A C 1
ATOM 1333 O O . VAL A 1 168 ? -5.277 -6.613 -8.788 1.00 90.81 168 VAL A O 1
ATOM 1336 N N . GLY A 1 169 ? -3.130 -5.993 -9.111 1.00 87.75 169 GLY A N 1
ATOM 1337 C CA . GLY A 1 169 ? -3.077 -5.011 -8.024 1.00 87.75 169 GLY A CA 1
ATOM 1338 C C . GLY A 1 169 ? -4.100 -3.887 -8.199 1.00 87.75 169 GLY A C 1
ATOM 1339 O O . GLY A 1 169 ? -4.890 -3.610 -7.294 1.00 87.75 169 GLY A O 1
ATOM 1340 N N . LEU A 1 170 ? -4.192 -3.323 -9.407 1.00 88.19 170 LEU A N 1
ATOM 1341 C CA . LEU A 1 170 ? -5.175 -2.294 -9.757 1.00 88.19 170 LEU A CA 1
ATOM 1342 C C . LEU A 1 170 ? -6.622 -2.775 -9.556 1.00 88.19 170 LEU A C 1
ATOM 1344 O O . LEU A 1 170 ? -7.427 -2.088 -8.925 1.00 88.19 170 LEU A O 1
ATOM 1348 N N . VAL A 1 171 ? -6.967 -3.953 -10.088 1.00 90.56 171 VAL A N 1
ATOM 1349 C CA . VAL A 1 171 ? -8.318 -4.529 -9.971 1.00 90.56 171 VAL A CA 1
ATOM 1350 C C . VAL A 1 171 ? -8.665 -4.782 -8.509 1.00 90.56 171 VAL A C 1
ATOM 1352 O O . VAL A 1 171 ? -9.774 -4.479 -8.070 1.00 90.56 171 VAL A O 1
ATOM 1355 N N . ALA A 1 172 ? -7.718 -5.306 -7.740 1.00 87.12 172 ALA A N 1
ATOM 1356 C CA . ALA A 1 172 ? -7.918 -5.579 -6.331 1.00 87.12 172 ALA A CA 1
ATOM 1357 C C . ALA A 1 172 ? -8.119 -4.292 -5.509 1.00 87.12 172 ALA A C 1
ATOM 1359 O O . ALA A 1 172 ? -9.057 -4.224 -4.713 1.00 87.12 172 ALA A O 1
ATOM 1360 N N . ASN A 1 173 ? -7.341 -3.238 -5.766 1.00 87.75 173 ASN A N 1
ATOM 1361 C CA . ASN A 1 173 ? -7.550 -1.923 -5.152 1.00 87.75 173 ASN A CA 1
ATOM 1362 C C . ASN A 1 173 ? -8.905 -1.306 -5.536 1.00 87.75 173 ASN A C 1
ATOM 1364 O O . ASN A 1 173 ? -9.581 -0.715 -4.689 1.00 87.75 173 ASN A O 1
ATOM 1368 N N . LEU A 1 174 ? -9.358 -1.489 -6.780 1.00 88.00 174 LEU A N 1
ATOM 1369 C CA . LEU A 1 174 ? -10.678 -1.031 -7.217 1.00 88.00 174 LEU A CA 1
ATOM 1370 C C . LEU A 1 174 ? -11.812 -1.757 -6.477 1.00 88.00 174 LEU A C 1
ATOM 1372 O O . LEU A 1 174 ? -12.783 -1.121 -6.063 1.00 88.00 174 LEU A O 1
ATOM 1376 N N . ILE A 1 175 ? -11.682 -3.070 -6.263 1.00 87.62 175 ILE A N 1
ATOM 1377 C CA . ILE A 1 175 ? -12.630 -3.850 -5.453 1.00 87.62 175 ILE A CA 1
ATOM 1378 C C . ILE A 1 175 ? -12.684 -3.295 -4.025 1.00 87.62 175 ILE A C 1
ATOM 1380 O O . ILE A 1 175 ? -13.780 -3.049 -3.515 1.00 87.62 175 ILE A O 1
ATOM 1384 N N . SER A 1 176 ? -11.529 -3.034 -3.407 1.00 84.31 176 SER A N 1
ATOM 1385 C CA . SER A 1 176 ? -11.437 -2.437 -2.067 1.00 84.31 176 SER A CA 1
ATOM 1386 C C . SER A 1 176 ? -12.144 -1.076 -1.992 1.00 84.31 176 SER A C 1
ATOM 1388 O O . SER A 1 176 ? -12.889 -0.804 -1.043 1.00 84.31 176 SER A O 1
ATOM 1390 N N . LEU A 1 177 ? -11.984 -0.240 -3.024 1.00 85.50 177 LEU A N 1
ATOM 1391 C CA . LEU A 1 177 ? -12.637 1.067 -3.130 1.00 85.50 177 LEU A CA 1
ATOM 1392 C C . LEU A 1 177 ? -14.162 0.949 -3.252 1.00 85.50 177 LEU A C 1
ATOM 1394 O O . LEU A 1 177 ? -14.893 1.636 -2.534 1.00 85.50 177 LEU A O 1
ATOM 1398 N N . ILE A 1 178 ? -14.660 0.054 -4.109 1.00 85.69 178 ILE A N 1
ATOM 1399 C CA . ILE A 1 178 ? -16.102 -0.191 -4.274 1.00 85.69 178 ILE A CA 1
ATOM 1400 C C . ILE A 1 178 ? -16.710 -0.711 -2.965 1.00 85.69 178 ILE A C 1
ATOM 1402 O O . ILE A 1 178 ? -17.798 -0.281 -2.567 1.00 85.69 178 ILE A O 1
ATOM 1406 N N . LEU A 1 179 ? -15.994 -1.596 -2.266 1.00 82.62 179 LEU A N 1
ATOM 1407 C CA . LEU A 1 179 ? -16.423 -2.165 -0.991 1.00 82.62 179 LEU A CA 1
ATOM 1408 C C . LEU A 1 179 ? -16.569 -1.071 0.079 1.00 82.62 179 LEU A C 1
ATOM 1410 O O . LEU A 1 179 ? -17.589 -1.025 0.770 1.00 82.62 179 LEU A O 1
ATOM 1414 N N . PHE A 1 180 ? -15.611 -0.142 0.176 1.00 80.50 180 PHE A N 1
ATOM 1415 C CA . PHE A 1 180 ? -15.709 1.015 1.074 1.00 80.50 180 PHE A CA 1
ATOM 1416 C C . PHE A 1 180 ? -16.841 1.974 0.687 1.00 80.50 180 PHE A C 1
ATOM 1418 O O . PHE A 1 180 ? -17.636 2.380 1.542 1.00 80.50 180 PHE A O 1
ATOM 1425 N N . HIS A 1 181 ? -16.946 2.321 -0.596 1.00 78.69 181 HIS A N 1
ATOM 1426 C CA . HIS A 1 181 ? -17.934 3.280 -1.086 1.00 78.69 181 HIS A CA 1
ATOM 1427 C C . HIS A 1 181 ? -19.375 2.802 -0.851 1.00 78.69 181 HIS A C 1
ATOM 1429 O O . HIS A 1 181 ? -20.211 3.559 -0.351 1.00 78.69 181 HIS A O 1
ATOM 1435 N N . GLY A 1 182 ? -19.655 1.519 -1.111 1.00 73.12 182 GLY A N 1
ATOM 1436 C CA . GLY A 1 182 ? -20.975 0.922 -0.885 1.00 73.12 182 GLY A CA 1
ATOM 1437 C C . GLY A 1 182 ? -21.433 0.931 0.582 1.00 73.12 182 GLY A C 1
ATOM 1438 O O . GLY A 1 182 ? -22.633 0.848 0.857 1.00 73.12 182 GLY A O 1
ATOM 1439 N N . ILE A 1 183 ? -20.499 1.052 1.530 1.00 69.19 183 ILE A N 1
ATOM 1440 C CA . ILE A 1 183 ? -20.780 1.114 2.972 1.00 69.19 183 ILE A CA 1
ATOM 1441 C C . ILE A 1 183 ? -20.949 2.557 3.441 1.00 69.19 183 ILE A C 1
ATOM 1443 O O . ILE A 1 183 ? -21.860 2.834 4.222 1.00 69.19 183 ILE A O 1
ATOM 1447 N N . ILE A 1 184 ? -20.099 3.471 2.965 1.00 65.06 184 ILE A N 1
ATOM 1448 C CA . ILE A 1 184 ? -20.130 4.891 3.339 1.00 65.06 184 ILE A CA 1
ATOM 1449 C C . ILE A 1 184 ? -21.438 5.547 2.885 1.00 65.06 184 ILE A C 1
ATOM 1451 O O . ILE A 1 184 ? -22.109 6.173 3.702 1.00 65.06 184 ILE A O 1
ATOM 1455 N N . LEU A 1 185 ? -21.870 5.316 1.639 1.00 60.62 185 LEU A N 1
ATOM 1456 C CA . LEU A 1 185 ? -23.137 5.859 1.126 1.00 60.62 185 LEU A CA 1
ATOM 1457 C C . LEU A 1 185 ? -24.382 5.321 1.837 1.00 60.62 185 LEU A C 1
ATOM 1459 O O . LEU A 1 185 ? -25.443 5.922 1.754 1.00 60.62 185 LEU A O 1
ATOM 1463 N N . ARG A 1 186 ? -24.286 4.181 2.527 1.00 57.38 186 ARG A N 1
ATOM 1464 C CA . ARG A 1 186 ? -25.421 3.606 3.265 1.00 57.38 186 ARG A CA 1
ATOM 1465 C C . ARG A 1 186 ? -25.563 4.196 4.676 1.00 57.38 186 ARG A C 1
ATOM 1467 O O . ARG A 1 186 ? -26.526 3.871 5.368 1.00 57.38 186 ARG A O 1
ATOM 1474 N N . LYS A 1 187 ? -24.578 4.983 5.126 1.00 53.47 187 LYS A N 1
ATOM 1475 C CA . LYS A 1 187 ? -24.491 5.540 6.483 1.00 53.47 187 LYS A CA 1
ATOM 1476 C C . LYS A 1 187 ? -24.740 7.060 6.537 1.00 53.47 187 LYS A C 1
ATOM 1478 O O . LYS A 1 187 ? -24.956 7.557 7.639 1.00 53.47 187 LYS A O 1
ATOM 1483 N N . ILE A 1 188 ? -24.686 7.753 5.393 1.00 52.81 188 ILE A N 1
ATOM 1484 C CA . ILE A 1 188 ? -25.120 9.152 5.189 1.00 52.81 188 ILE A CA 1
ATOM 1485 C C . ILE A 1 188 ? -26.609 9.141 4.838 1.00 52.81 188 ILE A C 1
ATOM 1487 O O . ILE A 1 188 ? -27.338 9.999 5.375 1.00 52.81 188 ILE A O 1
#

InterPro domains:
  IPR002524 Cation efflux [TIGR01297] (49-181)
  IPR027469 Cation efflux transmembrane domain superfamily [G3DSA:1.20.1510.10] (49-187)
  IPR027469 Cation efflux transmembrane domain superfamily [SSF161111] (50-183)
  IPR058533 Cation efflux protein, transmembrane domain [PF01545] (53-182)

Foldseek 3Di:
DDDDDDDDDDPDDDDDDDDDDDDDDDDDDDPDDPPPPPPPLPPPPDDPLRLLVVLLVLLVVLLVLQCVLCVVQVPPLSPLVSVLSVLVSVLSVVVSVVVVVVVCVVPDDPPPDPPDVPDCVVVNVVSVVVSVVSVVVSVVVVVVVVVVCVVDVDDRPDVVSNVVSVVSVVVSVVVSVVSVVVRVVSRD

Radius of gyration: 30.97 Å; chains: 1; bounding box: 62×61×102 Å

pLDDT: mean 71.93, std 19.98, range [27.55, 94.56]

Organism: Henneguya salminicola (NCBI:txid69463)

Secondary structure (DSSP, 8-state):
----------------------S---------------------SS-HHHHHHHHHHHHHHHHHHHHHHHHHTT-HHHHHHHHHHHHHHHHHHHHHHHHHHHHHTTSS-TTS--S-TTTTHHHHHHHHHHHHHHHHHHHHHHHHHHHHHHHS-PPPS-HHHHHHHHHHHHHHHHHHHHHHHHHHTTT-

Sequence (188 aa):
MNLKQNNESSTEKLLPPCEEEFFLQPDCNHSMISNNSHHKMKKPWISQKTTFIVNIIMSLAIFFVEIIVGNLYGSISLVSDSFHVLSDAISMIIGFYALLKSSEDRTIESQQNSQYTYGFERFQIMGSLANGLLLLAFSFNIITESLIKFLHANPITEPKYVLIAGVVGLVANLISLILFHGIILRKI